Protein AF-A0A6L5Y563-F1 (afdb_monomer)

Solvent-accessible surface area (backbone atoms only — not comparable to full-atom values): 15012 Å² total; per-residue (Å²): 60,30,39,37,43,35,40,36,34,25,34,89,82,26,33,64,61,42,52,54,48,39,57,74,69,37,34,52,63,51,51,50,68,39,76,47,42,69,41,58,47,78,44,73,48,36,82,36,81,28,44,38,38,36,43,35,31,20,57,37,68,65,41,48,52,51,48,67,68,34,70,52,46,52,49,49,53,60,49,35,72,76,26,39,70,46,78,48,79,46,77,50,75,53,57,65,68,63,24,48,53,34,27,42,75,44,60,34,46,75,48,80,29,74,41,62,64,60,47,40,54,52,50,44,74,71,53,65,75,40,40,34,9,39,53,75,38,62,42,46,55,78,50,44,45,62,69,58,35,47,73,60,25,52,65,27,30,50,89,65,64,57,93,93,54,48,60,66,55,29,48,54,55,19,49,71,15,50,32,26,43,35,52,63,37,8,22,14,42,66,41,40,36,25,43,68,27,51,86,42,56,48,61,48,44,73,66,49,83,33,54,30,38,37,39,45,40,17,54,76,37,57,26,82,38,59,68,50,8,50,46,37,24,52,43,44,30,45,20,55,47,29,46,76,66,71,33,85,36,69,19,38,74,23,38,38,64,73,84,72,86,56,90,56,52,54,73,70,46,73,51,77,44,72,50,57,50,91,87,27,51,32,35,41,39,42,24,71,37,76,46,56,112

pLDDT: mean 94.71, std 4.56, range [69.31, 98.81]

InterPro domains:
  IPR003741 LUD domain [PF02589] (99-287)
  IPR007138 Antibiotic biosynthesis monooxygenase domain [PF03992] (1-75)
  IPR007138 Antibiotic biosynthesis monooxygenase domain [PS51725] (2-94)
  IPR011008 Dimeric alpha-beta barrel [SSF54909] (1-88)

Organism: NCBI:txid2652293

Mean predicted aligned error: 4.96 Å

Structure (mmCIF, N/CA/C/O backbone):
data_AF-A0A6L5Y563-F1
#
_entry.id   AF-A0A6L5Y563-F1
#
loop_
_atom_site.group_PDB
_atom_site.id
_atom_site.type_symbol
_atom_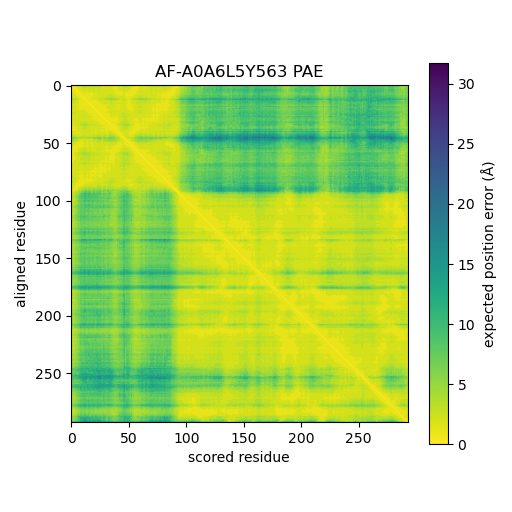site.label_atom_id
_atom_site.label_alt_id
_atom_site.label_comp_id
_atom_site.label_asym_id
_atom_site.label_entity_id
_atom_site.label_seq_id
_atom_site.pdbx_PDB_ins_code
_atom_site.Cartn_x
_atom_site.Cartn_y
_atom_site.Cartn_z
_atom_site.occupancy
_atom_site.B_iso_or_equiv
_atom_site.auth_seq_id
_atom_site.auth_comp_id
_atom_site.auth_asym_id
_atom_site.auth_atom_id
_atom_site.pdbx_PDB_model_num
ATOM 1 N N . MET A 1 1 ? 1.489 -15.802 -7.868 1.00 88.88 1 MET A N 1
ATOM 2 C CA . MET A 1 1 ? 1.662 -14.629 -8.754 1.00 88.88 1 MET A CA 1
ATOM 3 C C . MET A 1 1 ? 3.135 -14.370 -8.956 1.00 88.88 1 MET A C 1
ATOM 5 O O . MET A 1 1 ? 3.910 -14.554 -8.026 1.00 88.88 1 MET A O 1
ATOM 9 N N . LEU A 1 2 ? 3.518 -13.929 -10.144 1.00 90.81 2 LEU A N 1
ATOM 10 C CA . LEU A 1 2 ? 4.893 -13.589 -10.479 1.00 90.81 2 LEU A CA 1
ATOM 11 C C . LEU A 1 2 ? 5.074 -12.069 -10.414 1.00 90.81 2 LEU A C 1
ATOM 13 O O . LEU A 1 2 ? 4.383 -11.334 -11.114 1.00 90.81 2 LEU A O 1
ATOM 17 N N . VAL A 1 3 ? 6.017 -11.593 -9.601 1.00 89.31 3 VAL A N 1
ATOM 18 C CA . VAL A 1 3 ? 6.347 -10.167 -9.503 1.00 89.31 3 VAL A CA 1
ATOM 19 C C . VAL A 1 3 ? 7.716 -9.907 -10.117 1.00 89.31 3 VAL A C 1
ATOM 21 O O . VAL A 1 3 ? 8.710 -10.546 -9.754 1.00 89.31 3 VAL A O 1
ATOM 24 N N . LEU A 1 4 ? 7.781 -8.932 -11.023 1.00 91.50 4 LEU A N 1
ATOM 25 C CA . LEU A 1 4 ? 9.021 -8.448 -11.613 1.00 91.50 4 LEU A CA 1
ATOM 26 C C . LEU A 1 4 ? 9.225 -6.974 -11.277 1.00 91.50 4 LEU A C 1
ATOM 28 O O . LEU A 1 4 ? 8.326 -6.146 -11.392 1.00 91.50 4 LEU A O 1
ATOM 32 N N . LYS A 1 5 ? 10.452 -6.653 -10.873 1.00 89.56 5 LYS A N 1
ATOM 33 C CA . LYS A 1 5 ? 10.936 -5.283 -10.720 1.00 89.56 5 LYS A CA 1
ATOM 34 C C . LYS A 1 5 ? 12.052 -5.066 -11.720 1.00 89.56 5 LYS A C 1
ATOM 36 O O . LYS A 1 5 ? 13.146 -5.610 -11.561 1.00 89.56 5 LYS A O 1
ATOM 41 N N . VAL A 1 6 ? 11.783 -4.275 -12.744 1.00 94.44 6 VAL A N 1
ATOM 42 C CA . VAL A 1 6 ? 12.743 -3.972 -13.797 1.00 94.44 6 VAL A CA 1
ATOM 43 C C . VAL A 1 6 ? 13.309 -2.581 -13.566 1.00 94.44 6 VAL A C 1
ATOM 45 O O . VAL A 1 6 ? 12.574 -1.602 -13.465 1.00 94.44 6 VAL A O 1
ATOM 48 N N . LYS A 1 7 ? 14.634 -2.478 -13.504 1.00 95.81 7 LYS A N 1
ATOM 49 C CA . LYS A 1 7 ? 15.331 -1.196 -13.549 1.00 95.81 7 LYS A CA 1
ATOM 50 C C . LYS A 1 7 ? 15.975 -1.021 -14.910 1.00 95.81 7 LYS A C 1
ATOM 52 O O . LYS A 1 7 ? 16.881 -1.774 -15.271 1.00 95.81 7 LYS A O 1
ATOM 57 N N . TYR A 1 8 ? 15.557 0.013 -15.622 1.00 97.44 8 TYR A N 1
ATOM 58 C CA . TYR A 1 8 ? 16.232 0.505 -16.810 1.00 97.44 8 TYR A CA 1
ATOM 59 C C . TYR A 1 8 ? 17.166 1.650 -16.422 1.00 97.44 8 TYR A C 1
ATOM 61 O O . TYR A 1 8 ? 16.730 2.661 -15.875 1.00 97.44 8 TYR A O 1
ATOM 69 N N . THR A 1 9 ? 18.448 1.512 -16.744 1.00 97.56 9 THR A N 1
ATOM 70 C CA . THR A 1 9 ? 19.383 2.639 -16.778 1.00 97.56 9 THR A CA 1
ATOM 71 C C . THR A 1 9 ? 19.410 3.144 -18.213 1.00 97.56 9 THR A C 1
ATOM 73 O O . THR A 1 9 ? 19.968 2.486 -19.090 1.00 97.56 9 THR A O 1
ATOM 76 N N . ALA A 1 10 ? 18.756 4.267 -18.482 1.00 97.50 10 ALA A N 1
ATOM 77 C CA . ALA A 1 10 ? 18.798 4.939 -19.770 1.00 97.50 10 ALA A CA 1
ATOM 78 C C . ALA A 1 10 ? 20.194 5.516 -20.042 1.00 97.50 10 ALA A C 1
ATOM 80 O O . ALA A 1 10 ? 20.901 5.930 -19.122 1.00 97.50 10 ALA A O 1
ATOM 81 N N . LYS A 1 11 ? 20.567 5.605 -21.321 1.00 97.88 11 LYS A N 1
ATOM 82 C CA . LYS A 1 11 ? 21.743 6.371 -21.754 1.00 97.88 11 LYS A CA 1
ATOM 83 C C . LYS A 1 11 ? 21.618 7.826 -21.258 1.00 97.88 11 LYS A C 1
ATOM 85 O O . LYS A 1 11 ? 20.490 8.310 -21.102 1.00 97.88 11 LYS A O 1
ATOM 90 N N . PRO A 1 12 ? 22.728 8.553 -21.026 1.00 96.69 12 PRO A N 1
ATOM 91 C CA . PRO A 1 12 ? 22.681 9.902 -20.460 1.00 96.69 12 PRO A CA 1
ATOM 92 C C . PRO A 1 12 ? 21.686 10.831 -21.175 1.00 96.69 12 PRO A C 1
ATOM 94 O O . PRO A 1 12 ? 21.789 11.053 -22.380 1.00 96.69 12 PRO A O 1
ATOM 97 N N . GLY A 1 13 ? 20.705 11.355 -20.431 1.00 94.25 13 GLY A N 1
ATOM 98 C CA . GLY A 1 13 ? 19.681 12.273 -20.953 1.00 94.25 13 GLY A CA 1
ATOM 99 C C . GLY A 1 13 ? 18.558 11.620 -21.772 1.00 94.25 13 GLY A C 1
ATOM 100 O O . GLY A 1 13 ? 17.661 12.323 -22.232 1.00 94.25 13 GLY A O 1
ATOM 101 N N . MET A 1 14 ? 18.561 10.293 -21.937 1.00 97.31 14 MET A N 1
ATOM 102 C CA . MET A 1 14 ? 17.602 9.577 -22.791 1.00 97.31 14 MET A CA 1
ATOM 103 C C . MET A 1 14 ? 16.389 9.015 -22.045 1.00 97.31 14 MET A C 1
ATOM 105 O O . MET A 1 14 ? 15.486 8.499 -22.698 1.00 97.31 14 MET A O 1
ATOM 109 N N . ARG A 1 15 ? 16.312 9.128 -20.708 1.00 96.12 15 ARG A N 1
ATOM 110 C CA . ARG A 1 15 ? 15.196 8.568 -19.916 1.00 96.12 15 ARG A CA 1
ATOM 111 C C . ARG A 1 15 ? 13.832 9.017 -20.435 1.00 96.12 15 ARG A C 1
ATOM 113 O O . ARG A 1 15 ? 12.977 8.181 -20.709 1.00 96.12 15 ARG A O 1
ATOM 120 N N . ARG A 1 16 ? 13.646 10.330 -20.594 1.00 94.88 16 ARG A N 1
ATOM 121 C CA . ARG A 1 16 ? 12.374 10.894 -21.059 1.00 94.88 16 ARG A CA 1
ATOM 122 C C . ARG A 1 16 ? 12.056 10.455 -22.486 1.00 94.88 16 ARG A C 1
ATOM 124 O O . ARG A 1 16 ? 10.952 10.007 -22.745 1.00 94.88 16 ARG A O 1
ATOM 131 N N . ALA A 1 17 ? 13.041 10.496 -23.383 1.00 97.50 17 ALA A N 1
ATOM 132 C CA . ALA A 1 17 ? 12.860 10.044 -24.760 1.00 97.50 17 ALA A CA 1
ATOM 133 C C . ALA A 1 17 ? 12.459 8.559 -24.839 1.00 97.50 17 ALA A C 1
ATOM 135 O O . ALA A 1 17 ? 11.610 8.199 -25.653 1.00 97.50 17 ALA A O 1
ATOM 136 N N . PHE A 1 18 ? 13.027 7.713 -23.972 1.00 98.00 18 PHE A N 1
ATOM 137 C CA . PHE A 1 18 ? 12.632 6.313 -23.849 1.00 98.00 18 PHE A CA 1
ATOM 138 C C . PHE A 1 18 ? 11.184 6.175 -23.379 1.00 98.00 18 PHE A C 1
ATOM 140 O O . PHE A 1 18 ? 10.406 5.465 -24.014 1.00 98.00 18 PHE A O 1
ATOM 147 N N . ARG A 1 19 ? 10.809 6.877 -22.301 1.00 96.94 19 ARG A N 1
ATOM 148 C CA . ARG A 1 19 ? 9.444 6.843 -21.762 1.00 96.94 19 ARG A CA 1
ATOM 149 C C . ARG A 1 19 ? 8.420 7.327 -22.793 1.00 96.94 19 ARG A C 1
ATOM 151 O O . ARG A 1 19 ? 7.459 6.611 -23.062 1.00 96.94 19 ARG A O 1
ATOM 158 N N . ASP A 1 20 ? 8.685 8.458 -23.443 1.00 97.38 20 ASP A N 1
ATOM 159 C CA . ASP A 1 20 ? 7.835 9.019 -24.498 1.00 97.38 20 ASP A CA 1
ATOM 160 C C . ASP A 1 20 ? 7.696 8.053 -25.689 1.00 97.38 20 ASP A C 1
ATOM 162 O O . ASP A 1 20 ? 6.650 7.999 -26.332 1.00 97.38 20 ASP A O 1
ATOM 166 N N . ALA A 1 21 ? 8.745 7.290 -26.023 1.00 97.94 2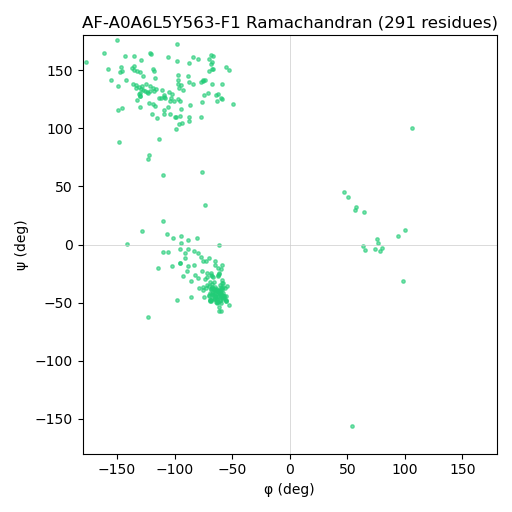1 ALA A N 1
ATOM 167 C CA . ALA A 1 21 ? 8.686 6.284 -27.082 1.00 97.94 21 ALA A CA 1
ATOM 168 C C . ALA A 1 21 ? 7.809 5.085 -26.695 1.00 97.94 21 ALA A C 1
ATOM 170 O O . ALA A 1 21 ? 6.973 4.673 -27.497 1.00 97.94 21 ALA A O 1
ATOM 171 N N . VAL A 1 22 ? 7.954 4.573 -25.468 1.00 97.81 22 VAL A N 1
ATOM 172 C CA . VAL A 1 22 ? 7.113 3.492 -24.924 1.00 97.81 22 VAL A CA 1
ATOM 173 C C . VAL A 1 22 ? 5.632 3.880 -24.958 1.00 97.81 22 VAL A C 1
ATOM 175 O O . VAL A 1 22 ? 4.811 3.092 -25.426 1.00 97.81 22 VAL A O 1
ATOM 178 N N . GLU A 1 23 ? 5.299 5.100 -24.527 1.00 96.62 23 GLU A N 1
ATOM 179 C CA . GLU A 1 23 ? 3.921 5.614 -24.523 1.00 96.62 23 GLU A CA 1
ATOM 180 C C . GLU A 1 23 ? 3.381 5.860 -25.934 1.00 96.62 23 GLU A C 1
ATOM 182 O O . GLU A 1 23 ? 2.280 5.419 -26.272 1.00 96.62 23 GLU A O 1
ATOM 187 N N . ARG A 1 24 ? 4.159 6.535 -26.793 1.00 97.94 24 ARG A N 1
ATOM 188 C CA . ARG A 1 24 ? 3.760 6.841 -28.177 1.00 97.94 24 ARG A CA 1
ATOM 189 C C . ARG A 1 24 ? 3.458 5.576 -28.973 1.00 97.94 24 ARG A C 1
ATOM 191 O O . ARG A 1 24 ? 2.537 5.572 -29.787 1.00 97.94 24 ARG A O 1
ATOM 198 N N . GLU A 1 25 ? 4.226 4.518 -28.741 1.00 98.00 25 GLU A N 1
ATOM 199 C CA . GLU A 1 25 ? 4.041 3.220 -29.390 1.00 98.00 25 GLU A CA 1
ATOM 200 C C . GLU A 1 25 ? 3.072 2.297 -28.642 1.00 98.00 25 GLU A C 1
ATOM 202 O O . GLU A 1 25 ? 2.836 1.171 -29.076 1.00 98.00 25 GLU A O 1
ATOM 207 N N . LYS A 1 26 ? 2.457 2.790 -27.557 1.00 97.56 26 LYS A N 1
ATOM 208 C CA . LYS A 1 26 ? 1.435 2.101 -26.760 1.00 97.56 26 LYS A CA 1
ATOM 209 C C . LYS A 1 26 ? 1.894 0.752 -26.203 1.00 97.56 26 LYS A C 1
ATOM 211 O O . LYS A 1 26 ? 1.067 -0.133 -25.998 1.00 97.56 26 LYS A O 1
ATOM 216 N N . ILE A 1 27 ? 3.190 0.589 -25.944 1.00 97.25 27 ILE A N 1
ATOM 217 C CA . ILE A 1 27 ? 3.744 -0.670 -25.428 1.00 97.25 27 ILE A CA 1
ATOM 218 C C . ILE A 1 27 ? 3.185 -0.956 -24.038 1.00 97.25 27 ILE A C 1
ATOM 220 O O . ILE A 1 27 ? 2.731 -2.060 -23.771 1.00 97.25 27 ILE A O 1
ATOM 224 N N . ASP A 1 28 ? 3.177 0.045 -23.163 1.00 94.75 28 ASP A N 1
ATOM 225 C CA . ASP A 1 28 ? 2.684 -0.099 -21.798 1.00 94.75 28 ASP A CA 1
ATOM 226 C C . ASP A 1 28 ? 1.163 -0.315 -21.753 1.00 94.75 28 ASP A C 1
ATOM 228 O O . ASP A 1 28 ? 0.677 -1.132 -20.977 1.00 94.75 28 ASP A O 1
ATOM 232 N N . ALA A 1 29 ? 0.410 0.368 -22.618 1.00 95.44 29 ALA A N 1
ATOM 233 C CA . ALA A 1 29 ? -1.026 0.149 -22.765 1.00 95.44 29 ALA A CA 1
ATOM 234 C C . ALA A 1 29 ? -1.350 -1.254 -23.302 1.00 95.44 29 ALA A C 1
ATOM 236 O O . ALA A 1 29 ? -2.314 -1.858 -22.839 1.00 95.44 29 ALA A O 1
ATOM 237 N N . ALA A 1 30 ? -0.548 -1.773 -24.239 1.00 97.12 30 ALA A N 1
ATOM 238 C CA . ALA A 1 30 ? -0.685 -3.135 -24.741 1.00 97.12 30 ALA A CA 1
ATOM 239 C C . ALA A 1 30 ? -0.396 -4.164 -23.641 1.00 97.12 30 ALA A C 1
ATOM 241 O O . ALA A 1 30 ? -1.226 -5.042 -23.433 1.00 97.12 30 ALA A O 1
ATOM 242 N N . SER A 1 31 ? 0.699 -4.005 -22.885 1.00 96.94 31 SER A N 1
ATOM 243 C CA . SER A 1 31 ? 1.021 -4.897 -21.764 1.00 96.94 31 SER A CA 1
ATOM 244 C C . SER A 1 31 ? -0.086 -4.932 -20.711 1.00 96.94 31 SER A C 1
ATOM 246 O O . SER A 1 31 ? -0.507 -6.004 -20.298 1.00 96.94 31 SER A O 1
ATOM 248 N N . ARG A 1 32 ? -0.625 -3.766 -20.319 1.00 95.31 32 ARG A N 1
ATOM 249 C CA . ARG A 1 32 ? -1.748 -3.687 -19.361 1.00 95.31 32 ARG A CA 1
ATOM 250 C C . ARG A 1 32 ? -3.019 -4.387 -19.847 1.00 95.31 32 ARG A C 1
ATOM 252 O O . ARG A 1 32 ? -3.870 -4.714 -19.029 1.00 95.31 32 ARG A O 1
ATOM 259 N N . GLY A 1 33 ? -3.182 -4.541 -21.160 1.00 94.75 33 GLY A N 1
ATOM 260 C CA . GLY A 1 33 ? -4.334 -5.203 -21.764 1.00 94.75 33 GLY A CA 1
ATOM 261 C C . GLY A 1 33 ? -4.175 -6.715 -21.927 1.00 94.75 33 GLY A C 1
ATOM 262 O O . GLY A 1 33 ? -5.112 -7.354 -22.399 1.00 94.75 33 GLY A O 1
ATOM 263 N N . GLU A 1 34 ? -3.013 -7.285 -21.593 1.00 96.75 34 GLU A N 1
ATOM 264 C CA . GLU A 1 34 ? -2.783 -8.724 -21.703 1.00 96.75 34 GLU A CA 1
ATOM 265 C C . GLU A 1 34 ? -3.486 -9.494 -20.583 1.00 96.75 34 GLU A C 1
ATOM 267 O O . GLU A 1 34 ? -3.526 -9.075 -19.425 1.00 96.75 34 GLU A O 1
ATOM 272 N N . GLU A 1 35 ? -4.025 -10.658 -20.940 1.00 94.62 35 GLU A N 1
ATOM 273 C CA . GLU A 1 35 ? -4.564 -11.608 -19.972 1.00 94.62 35 GLU A CA 1
ATOM 274 C C . GLU A 1 35 ? -3.467 -12.033 -18.985 1.00 94.62 35 GLU A C 1
ATOM 276 O O . GLU A 1 35 ? -2.303 -12.206 -19.355 1.00 94.62 35 GLU A O 1
ATOM 281 N N . GLY A 1 36 ? -3.825 -12.124 -17.705 1.00 92.00 36 GLY A N 1
ATOM 282 C CA . GLY A 1 36 ? -2.879 -12.393 -16.625 1.00 92.00 36 GLY A CA 1
ATOM 283 C C . GLY A 1 36 ? -1.977 -11.211 -16.244 1.00 92.00 36 GLY A C 1
ATOM 284 O O . GLY A 1 36 ? -1.233 -11.332 -15.270 1.00 92.00 36 GLY A O 1
ATOM 285 N N . CYS A 1 37 ? -2.032 -10.058 -16.930 1.00 93.19 37 CYS A N 1
ATOM 286 C CA . CYS A 1 37 ? -1.342 -8.845 -16.484 1.00 93.19 37 CYS A CA 1
ATOM 287 C C . CYS A 1 37 ? -2.123 -8.179 -15.341 1.00 93.19 37 CYS A C 1
ATOM 289 O O . CYS A 1 37 ? -3.204 -7.620 -15.529 1.00 93.19 37 CYS A O 1
ATOM 291 N N . LEU A 1 38 ? -1.573 -8.225 -14.129 1.00 88.00 38 LEU A N 1
ATOM 292 C CA . LEU A 1 38 ? -2.168 -7.607 -12.940 1.00 88.00 38 LEU A CA 1
ATOM 293 C C . LEU A 1 38 ? -1.651 -6.182 -12.706 1.00 88.00 38 LEU A C 1
ATOM 295 O O . LEU A 1 38 ? -2.358 -5.368 -12.110 1.00 88.00 38 LEU A O 1
ATOM 299 N N . LEU A 1 39 ? -0.433 -5.885 -13.165 1.00 87.88 39 LEU A N 1
ATOM 300 C CA . LEU A 1 39 ? 0.175 -4.557 -13.141 1.00 87.88 39 LEU A CA 1
ATOM 301 C C . LEU A 1 39 ? 1.237 -4.440 -14.235 1.00 87.88 39 LEU A C 1
ATOM 303 O O . LEU A 1 39 ? 2.034 -5.358 -14.423 1.00 87.88 39 LEU A O 1
ATOM 307 N N . TYR A 1 40 ? 1.301 -3.268 -14.865 1.00 91.88 40 TYR A N 1
ATOM 308 C CA . TYR A 1 40 ? 2.421 -2.865 -15.708 1.00 91.88 40 TYR A CA 1
ATOM 309 C C . TYR A 1 40 ? 2.610 -1.343 -15.626 1.00 91.88 40 TYR A C 1
ATOM 311 O O . TYR A 1 40 ? 2.009 -0.574 -16.392 1.00 91.88 40 TYR A O 1
ATOM 319 N N . GLU A 1 41 ? 3.393 -0.898 -14.643 1.00 88.44 41 GLU A N 1
ATOM 320 C CA . GLU A 1 41 ? 3.507 0.515 -14.274 1.00 88.44 41 GLU A CA 1
ATOM 321 C C . GLU A 1 41 ? 4.957 0.989 -14.234 1.00 88.44 41 GLU A C 1
ATOM 323 O O . GLU A 1 41 ? 5.838 0.354 -13.654 1.00 88.44 41 GLU A O 1
ATOM 328 N N . TYR A 1 42 ? 5.194 2.147 -14.847 1.00 90.50 42 TYR A N 1
ATOM 329 C CA . TYR A 1 42 ? 6.496 2.789 -14.835 1.00 90.50 42 TYR A CA 1
ATOM 330 C C . TYR A 1 42 ? 6.567 3.854 -13.749 1.00 90.50 42 TYR A C 1
ATOM 332 O O . TYR A 1 42 ? 5.635 4.629 -13.556 1.00 90.50 42 TYR A O 1
ATOM 340 N N . THR A 1 43 ? 7.716 3.950 -13.090 1.00 84.81 43 THR A N 1
ATOM 341 C CA . THR A 1 43 ? 7.991 4.996 -12.104 1.00 84.81 43 THR A CA 1
ATOM 342 C C . THR A 1 43 ? 9.332 5.650 -12.395 1.00 84.81 43 THR A C 1
ATOM 344 O O . THR A 1 43 ? 10.336 4.980 -12.645 1.00 84.81 43 THR A O 1
ATOM 347 N N . GLU A 1 44 ? 9.359 6.978 -12.331 1.00 85.81 44 GLU A N 1
ATOM 348 C CA . GLU A 1 44 ? 10.578 7.769 -12.450 1.00 85.81 44 GLU A CA 1
ATOM 349 C C . GLU A 1 44 ? 11.105 8.096 -11.049 1.00 85.81 44 GLU A C 1
ATOM 351 O O . GLU A 1 44 ? 10.543 8.965 -10.385 1.00 85.81 44 GLU A O 1
ATOM 356 N N . PRO A 1 45 ? 12.163 7.423 -10.563 1.00 77.38 45 PRO A N 1
ATOM 357 C CA . PRO A 1 45 ? 12.781 7.809 -9.305 1.00 77.38 45 PRO A CA 1
ATOM 358 C C . PRO A 1 45 ? 13.349 9.224 -9.441 1.00 77.38 45 PRO A C 1
ATOM 360 O O . PRO A 1 45 ? 14.170 9.495 -10.331 1.00 77.38 45 PRO A O 1
ATOM 363 N N . ASP A 1 46 ? 12.927 10.144 -8.570 1.00 69.31 46 ASP A N 1
ATOM 364 C CA . ASP A 1 46 ? 13.513 11.480 -8.586 1.00 69.31 46 ASP A CA 1
ATOM 365 C C . ASP A 1 46 ? 14.998 11.404 -8.158 1.00 69.31 46 ASP A C 1
ATOM 367 O O . ASP A 1 46 ? 15.498 10.381 -7.684 1.00 69.31 46 ASP A O 1
ATOM 371 N N . GLY A 1 47 ? 15.784 12.443 -8.450 1.00 76.00 47 GLY A N 1
ATOM 372 C CA . GLY A 1 47 ? 17.232 12.446 -8.180 1.00 76.00 47 GLY A CA 1
ATOM 373 C C . GLY A 1 47 ? 18.072 11.426 -8.974 1.00 76.00 47 GLY A C 1
ATOM 374 O O . GLY A 1 47 ? 19.299 11.464 -8.887 1.00 76.00 47 GLY A O 1
ATOM 375 N N . ARG A 1 48 ? 17.452 10.550 -9.776 1.00 83.50 48 ARG A N 1
ATOM 376 C CA . ARG A 1 48 ? 18.115 9.558 -10.635 1.00 83.50 48 ARG A CA 1
ATOM 377 C C . ARG A 1 48 ? 17.703 9.775 -12.095 1.00 83.50 48 ARG A C 1
ATOM 379 O O . ARG A 1 48 ? 16.875 9.040 -12.630 1.00 83.50 48 ARG A O 1
ATOM 386 N N . PRO A 1 49 ? 18.272 10.792 -12.769 1.00 87.94 49 PRO A N 1
ATOM 387 C CA . PRO A 1 49 ? 17.758 11.302 -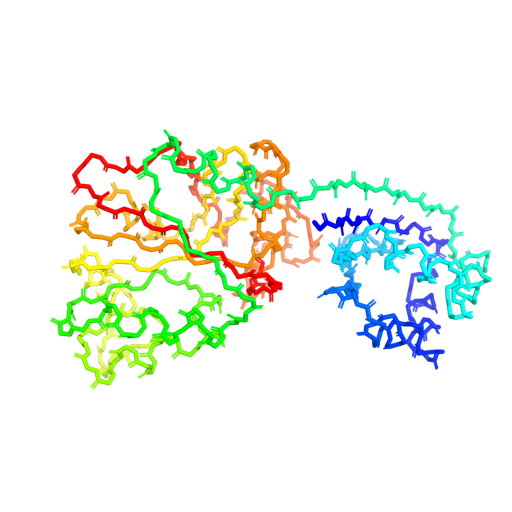14.046 1.00 87.94 49 PRO A CA 1
ATOM 388 C C . PRO A 1 49 ? 17.827 10.296 -15.202 1.00 87.94 49 PRO A C 1
ATOM 390 O O . PRO A 1 49 ? 17.141 10.470 -16.204 1.00 87.94 49 PRO A O 1
ATOM 393 N N . ASN A 1 50 ? 18.637 9.245 -15.057 1.00 93.12 50 ASN A N 1
ATOM 394 C CA . ASN A 1 50 ? 18.789 8.188 -16.049 1.00 93.12 50 ASN A CA 1
ATOM 395 C C . ASN A 1 50 ? 18.099 6.877 -15.641 1.00 93.12 50 ASN A C 1
ATOM 397 O O . ASN A 1 50 ? 18.070 5.957 -16.445 1.00 93.12 50 ASN A O 1
ATOM 401 N N . GLU A 1 51 ? 17.555 6.745 -14.427 1.00 93.38 51 GLU A N 1
ATOM 402 C CA . GLU A 1 51 ? 16.879 5.508 -14.016 1.00 93.38 51 GLU A CA 1
ATOM 403 C C . GLU A 1 51 ? 15.372 5.600 -14.270 1.00 93.38 51 GLU A C 1
ATOM 405 O O . GLU A 1 51 ? 14.745 6.618 -13.972 1.00 93.38 51 GLU A O 1
ATOM 410 N N . LEU A 1 52 ? 14.804 4.519 -14.800 1.00 93.38 52 LEU A N 1
ATOM 411 C CA . LEU A 1 52 ? 13.372 4.297 -14.965 1.00 93.38 52 LEU A CA 1
ATOM 412 C C . LEU A 1 52 ? 13.036 2.913 -14.402 1.00 93.38 52 LEU A C 1
ATOM 414 O O . LEU A 1 52 ? 13.664 1.920 -14.773 1.00 93.38 52 LEU A O 1
ATOM 418 N N . MET A 1 53 ? 12.054 2.849 -13.510 1.00 92.06 53 MET A N 1
ATOM 419 C CA . MET A 1 53 ? 11.566 1.598 -12.935 1.00 92.06 53 MET A CA 1
ATOM 420 C C . MET A 1 53 ? 10.326 1.136 -13.694 1.00 92.06 53 MET A C 1
ATOM 422 O O . MET A 1 53 ? 9.530 1.967 -14.127 1.00 92.06 53 MET A O 1
ATOM 426 N N . LEU A 1 54 ? 10.164 -0.172 -13.828 1.00 93.50 54 LEU A N 1
ATOM 427 C CA . LEU A 1 54 ? 8.943 -0.824 -14.279 1.00 93.50 54 LEU A CA 1
ATOM 428 C C . LEU A 1 54 ? 8.617 -1.935 -13.282 1.00 93.50 54 LEU A C 1
ATOM 430 O O . LEU A 1 54 ? 9.414 -2.854 -13.092 1.00 93.50 54 LEU A O 1
ATOM 434 N N . ASP A 1 55 ? 7.463 -1.820 -12.640 1.00 89.19 55 ASP A N 1
ATOM 435 C CA . ASP A 1 55 ? 6.892 -2.881 -11.826 1.00 89.19 55 ASP A CA 1
ATOM 436 C C . ASP A 1 55 ? 5.876 -3.645 -12.684 1.00 89.19 55 ASP A C 1
ATOM 438 O O . ASP A 1 55 ? 4.949 -3.060 -13.254 1.00 89.19 55 ASP A O 1
ATOM 442 N N . GLU A 1 56 ? 6.068 -4.958 -12.775 1.00 92.88 56 GLU A N 1
ATOM 443 C CA . GLU A 1 56 ? 5.166 -5.869 -13.470 1.00 92.88 56 GLU A CA 1
ATOM 444 C C . GLU A 1 56 ? 4.674 -6.925 -12.492 1.00 92.88 56 GLU A C 1
ATOM 446 O O . GLU A 1 56 ? 5.457 -7.500 -11.727 1.00 92.88 56 GLU A O 1
ATOM 451 N N . VAL A 1 57 ? 3.381 -7.216 -12.532 1.00 90.56 57 VAL A N 1
ATOM 452 C CA . VAL A 1 57 ? 2.814 -8.337 -11.789 1.00 90.56 57 VAL A CA 1
ATOM 453 C C . VAL A 1 57 ? 1.964 -9.155 -12.729 1.00 90.56 57 VAL A C 1
ATOM 455 O O . VAL A 1 57 ? 1.074 -8.628 -13.391 1.00 90.56 57 VAL A O 1
ATOM 458 N N . TRP A 1 58 ? 2.247 -10.447 -12.748 1.00 93.44 58 TRP A N 1
ATOM 459 C CA . TRP A 1 58 ? 1.569 -11.431 -13.566 1.00 93.44 58 TRP A CA 1
ATOM 460 C C . TRP A 1 58 ? 0.875 -12.448 -12.669 1.00 93.44 58 TRP A C 1
ATOM 462 O O . TRP A 1 58 ? 1.382 -12.815 -11.602 1.00 93.44 58 TRP A O 1
ATOM 472 N N . GLU A 1 59 ? -0.293 -12.903 -13.097 1.00 91.44 59 GLU A N 1
ATOM 473 C CA . GLU A 1 59 ? -1.056 -13.946 -12.417 1.00 91.44 59 GLU A CA 1
ATOM 474 C C . GLU A 1 59 ? -0.207 -15.210 -12.228 1.00 91.44 59 GLU A C 1
ATOM 476 O O . GLU A 1 59 ? -0.098 -15.741 -11.117 1.00 91.44 59 GLU A O 1
ATOM 481 N N . ASP A 1 60 ? 0.516 -15.593 -13.280 1.00 91.56 60 ASP A N 1
ATOM 482 C CA . ASP A 1 60 ? 1.426 -16.727 -13.301 1.00 91.56 60 ASP A CA 1
ATOM 483 C C . ASP A 1 60 ? 2.602 -16.528 -14.279 1.00 91.56 60 ASP A C 1
ATOM 485 O O . ASP A 1 60 ? 2.730 -15.521 -14.982 1.00 91.56 60 ASP A O 1
ATOM 489 N N . ALA A 1 61 ? 3.515 -17.501 -14.285 1.00 92.31 61 ALA A N 1
ATOM 490 C CA . ALA A 1 61 ? 4.696 -17.483 -15.140 1.00 92.31 61 ALA A CA 1
ATOM 491 C C . ALA A 1 61 ? 4.384 -17.733 -16.627 1.00 92.31 61 ALA A C 1
ATOM 493 O O . ALA A 1 61 ? 5.168 -17.313 -17.479 1.00 92.31 61 ALA A O 1
ATOM 494 N N . GLU A 1 62 ? 3.276 -18.404 -16.959 1.00 95.81 62 GLU A N 1
ATOM 495 C CA . GLU A 1 62 ? 2.909 -18.659 -18.358 1.00 95.81 62 GLU A CA 1
ATOM 496 C C . GLU A 1 62 ? 2.362 -17.389 -19.021 1.00 95.81 62 GLU A C 1
ATOM 498 O O . GLU A 1 62 ? 2.766 -17.071 -20.139 1.00 95.81 62 GLU A O 1
ATOM 503 N N . SER A 1 63 ? 1.571 -16.593 -18.301 1.00 96.44 63 SER A N 1
ATOM 504 C CA . SER A 1 63 ? 1.102 -15.270 -18.730 1.00 96.44 63 SER A CA 1
ATOM 505 C C . SER A 1 63 ? 2.281 -14.343 -19.044 1.00 96.44 63 SER A C 1
ATOM 507 O O . SER A 1 63 ? 2.363 -13.751 -20.120 1.00 96.44 63 SER A O 1
ATOM 509 N N . GLN A 1 64 ? 3.280 -14.298 -18.156 1.00 96.62 64 GLN A N 1
ATOM 510 C CA . GLN A 1 64 ? 4.497 -13.509 -18.377 1.00 96.62 64 GLN A CA 1
ATOM 511 C C . GLN A 1 64 ? 5.324 -14.011 -19.570 1.00 96.62 64 GLN A C 1
ATOM 513 O O . GLN A 1 64 ? 5.911 -13.229 -20.321 1.00 96.62 64 GLN A O 1
ATOM 518 N N . LYS A 1 65 ? 5.369 -15.325 -19.781 1.00 96.38 65 LYS A N 1
ATOM 519 C CA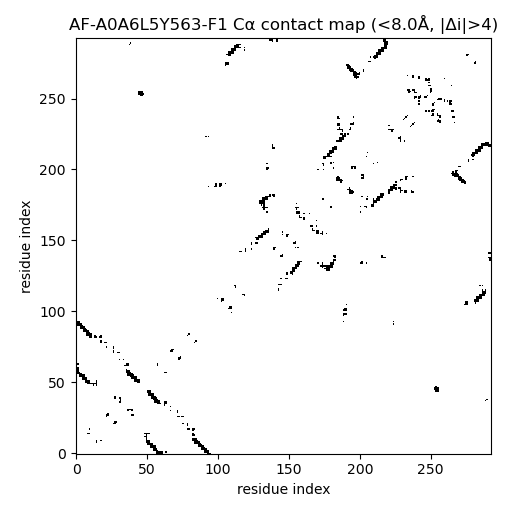 . LYS A 1 65 ? 6.049 -15.925 -20.930 1.00 96.38 65 LYS A CA 1
ATOM 520 C C . LYS A 1 65 ? 5.337 -15.595 -22.243 1.00 96.38 65 LYS A C 1
ATOM 522 O O . LYS A 1 65 ? 6.016 -15.337 -23.238 1.00 96.38 65 LYS A O 1
ATOM 527 N N . MET A 1 66 ? 4.004 -15.554 -22.248 1.00 97.06 66 MET A N 1
ATOM 528 C CA . MET A 1 66 ? 3.218 -15.065 -23.386 1.00 97.06 66 MET A CA 1
ATOM 529 C C . MET A 1 66 ? 3.513 -13.590 -23.669 1.00 97.06 66 MET A C 1
ATOM 531 O O . MET A 1 66 ? 3.787 -13.244 -24.820 1.00 97.06 66 MET A O 1
ATOM 535 N N . HIS A 1 67 ? 3.583 -12.754 -22.629 1.00 97.31 67 HIS A N 1
ATOM 536 C CA . HIS A 1 67 ? 4.013 -11.360 -22.747 1.00 97.31 67 HIS A CA 1
ATOM 537 C C . HIS A 1 67 ? 5.395 -11.230 -23.401 1.00 97.31 67 HIS A C 1
ATOM 539 O O . HIS A 1 67 ? 5.558 -10.482 -24.367 1.00 97.31 67 HIS A O 1
ATOM 545 N N . CYS A 1 68 ? 6.384 -12.017 -22.964 1.00 96.50 68 CYS A N 1
ATOM 546 C CA . CYS A 1 68 ? 7.720 -12.015 -23.566 1.00 96.50 68 CYS A CA 1
ATOM 547 C C . CYS A 1 68 ? 7.746 -12.447 -25.046 1.00 96.50 68 CYS A C 1
ATOM 549 O O . CYS A 1 68 ? 8.703 -12.132 -25.756 1.00 96.50 68 CYS A O 1
ATOM 551 N N . ALA A 1 69 ? 6.721 -13.156 -25.525 1.00 97.19 69 ALA A N 1
ATOM 552 C CA . ALA A 1 69 ? 6.581 -13.559 -26.925 1.00 97.19 69 ALA A CA 1
ATOM 553 C C . ALA A 1 69 ? 5.795 -12.544 -27.783 1.00 97.19 69 ALA A C 1
ATOM 555 O O . ALA A 1 69 ? 5.719 -12.692 -29.008 1.00 97.19 69 ALA A O 1
ATOM 556 N N . SER A 1 70 ? 5.217 -11.511 -27.166 1.00 97.75 70 SER A N 1
ATOM 557 C CA . SER A 1 70 ? 4.344 -10.543 -27.828 1.00 97.75 70 SER A CA 1
ATOM 558 C C . SER A 1 70 ? 5.076 -9.638 -28.833 1.00 97.75 70 SER A C 1
ATOM 560 O O . SER A 1 70 ? 6.306 -9.510 -28.866 1.00 97.75 70 SER A O 1
ATOM 562 N N . ALA A 1 71 ? 4.305 -8.983 -29.706 1.00 97.94 71 ALA A N 1
ATOM 563 C CA . ALA A 1 71 ? 4.851 -8.023 -30.663 1.00 97.94 71 ALA A CA 1
ATOM 564 C C . ALA A 1 71 ? 5.364 -6.745 -29.975 1.00 97.94 71 ALA A C 1
ATOM 566 O O . ALA A 1 71 ? 6.447 -6.267 -30.319 1.00 97.94 71 ALA A O 1
ATOM 567 N N . HIS A 1 72 ? 4.635 -6.213 -28.987 1.00 97.75 72 HIS A N 1
ATOM 568 C CA . HIS A 1 72 ? 5.048 -5.016 -28.245 1.00 97.75 72 HIS A CA 1
ATOM 569 C C . HIS A 1 72 ? 6.259 -5.272 -27.351 1.00 97.75 72 HIS A C 1
ATOM 571 O O . HIS A 1 72 ? 7.094 -4.380 -27.233 1.00 97.75 72 HIS A O 1
ATOM 577 N N . PHE A 1 73 ? 6.431 -6.476 -26.794 1.00 97.38 73 PHE A N 1
ATOM 578 C CA . PHE A 1 73 ? 7.647 -6.807 -26.044 1.00 97.38 73 PHE A CA 1
ATOM 579 C C . PHE A 1 73 ? 8.886 -6.878 -26.944 1.00 97.38 73 PHE A C 1
ATOM 581 O O . PHE A 1 73 ? 9.939 -6.338 -26.599 1.00 97.38 73 PHE A O 1
ATOM 588 N N . ARG A 1 74 ? 8.767 -7.469 -28.143 1.00 98.00 74 ARG A N 1
ATOM 589 C CA . ARG A 1 74 ? 9.848 -7.414 -29.145 1.00 98.00 74 ARG A CA 1
ATOM 590 C C . ARG A 1 74 ? 10.191 -5.971 -29.506 1.00 98.00 74 ARG A C 1
ATOM 592 O O . ARG A 1 74 ? 11.364 -5.603 -29.499 1.00 98.00 74 ARG A O 1
ATOM 599 N N . ARG A 1 75 ? 9.170 -5.136 -29.718 1.00 98.00 75 ARG A N 1
ATOM 600 C CA . ARG A 1 75 ? 9.364 -3.712 -30.002 1.00 98.00 75 ARG A CA 1
ATOM 601 C C . ARG A 1 75 ? 10.018 -2.959 -28.839 1.00 98.00 75 ARG A C 1
ATOM 603 O O . ARG A 1 75 ? 10.894 -2.128 -29.064 1.00 98.00 75 ARG A O 1
ATOM 610 N N . LEU A 1 76 ? 9.667 -3.286 -27.595 1.00 97.75 76 LEU A N 1
ATOM 611 C CA . LEU A 1 76 ? 10.341 -2.763 -26.406 1.00 97.75 76 LEU A CA 1
ATOM 612 C C . LEU A 1 76 ? 11.834 -3.117 -26.412 1.00 97.75 76 LEU A C 1
ATOM 614 O O . LEU A 1 76 ? 12.655 -2.274 -26.059 1.00 97.75 76 LEU A O 1
ATOM 618 N N . GLY A 1 77 ? 12.197 -4.328 -26.848 1.00 97.31 77 GLY A N 1
ATOM 619 C CA . GLY A 1 77 ? 13.587 -4.740 -27.066 1.00 97.31 77 GLY A CA 1
ATOM 620 C C . GLY A 1 77 ? 14.345 -3.802 -28.010 1.00 97.31 77 GLY A C 1
ATOM 621 O O . GLY A 1 77 ? 15.411 -3.304 -27.653 1.00 97.31 77 GLY A O 1
ATOM 622 N N . GLU A 1 78 ? 13.752 -3.472 -29.157 1.00 97.94 78 GLU A N 1
ATOM 623 C CA . GLU A 1 78 ? 14.336 -2.552 -30.146 1.00 97.94 78 GLU A CA 1
ATOM 624 C C . GLU A 1 78 ? 14.485 -1.120 -29.601 1.00 97.94 78 GLU A C 1
ATOM 626 O O . GLU A 1 78 ? 15.489 -0.448 -29.853 1.00 97.94 78 GLU A O 1
ATOM 631 N N . LEU A 1 79 ? 13.508 -0.634 -28.824 1.00 97.81 79 LEU A N 1
ATOM 632 C CA . LEU A 1 79 ? 13.625 0.663 -28.148 1.00 97.81 79 LEU A CA 1
ATOM 633 C C . LEU A 1 79 ? 14.734 0.641 -27.090 1.00 97.81 79 LEU A C 1
ATOM 635 O O . LEU A 1 79 ? 15.483 1.610 -26.953 1.00 97.81 79 LEU A O 1
ATOM 639 N N . LYS A 1 80 ? 14.881 -0.459 -26.348 1.00 97.75 80 LYS A N 1
ATOM 640 C CA . LYS A 1 80 ? 15.938 -0.592 -25.340 1.00 97.75 80 LYS A CA 1
ATOM 641 C C . LYS A 1 80 ? 17.327 -0.485 -25.966 1.00 97.75 80 LYS A C 1
ATOM 643 O O . LYS A 1 80 ? 18.159 0.221 -25.411 1.00 97.75 80 LYS A O 1
ATOM 648 N N . GLU A 1 81 ? 17.573 -1.076 -27.132 1.00 97.25 81 GLU A N 1
ATOM 649 C CA . GLU A 1 81 ? 18.859 -0.919 -27.837 1.00 97.25 81 GLU A CA 1
ATOM 650 C C . GLU A 1 81 ? 19.183 0.554 -28.151 1.00 97.25 81 GLU A C 1
ATOM 652 O O . GLU A 1 81 ? 20.333 1.005 -28.043 1.00 97.25 81 GLU A O 1
ATOM 657 N N . GLN A 1 82 ? 18.157 1.339 -28.485 1.00 97.25 82 GLN A N 1
ATOM 658 C CA . GLN A 1 82 ? 18.299 2.758 -28.807 1.00 97.25 82 GLN A CA 1
ATOM 659 C C . GLN A 1 8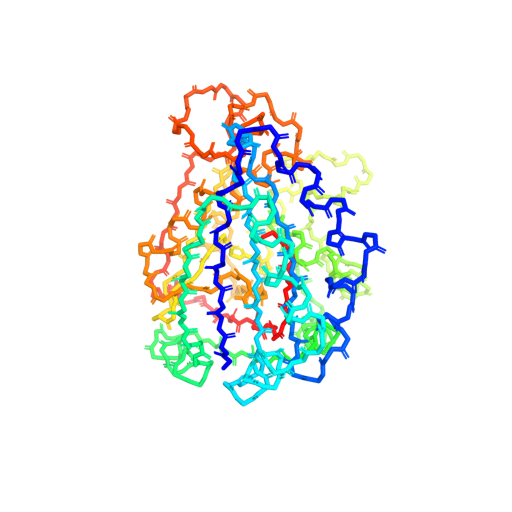2 ? 18.551 3.611 -27.562 1.00 97.25 82 GLN A C 1
ATOM 661 O O . GLN A 1 82 ? 19.467 4.439 -27.572 1.00 97.25 82 GLN A O 1
ATOM 666 N N . TYR A 1 83 ? 17.802 3.390 -26.480 1.00 98.06 83 TYR A N 1
ATOM 667 C CA . TYR A 1 83 ? 17.747 4.336 -25.360 1.00 98.06 83 TYR A CA 1
ATOM 668 C C . TYR A 1 83 ? 18.314 3.827 -24.030 1.00 98.06 83 TYR A C 1
ATOM 670 O O . TYR A 1 83 ? 18.654 4.646 -23.176 1.00 98.06 83 TYR A O 1
ATOM 678 N N . VAL A 1 84 ? 18.426 2.515 -23.827 1.00 97.81 84 VAL A N 1
ATOM 679 C CA . VAL A 1 84 ? 18.787 1.898 -22.541 1.00 97.81 84 VAL A CA 1
ATOM 680 C C . VAL A 1 84 ? 20.235 1.408 -22.570 1.00 97.81 84 VAL A C 1
ATOM 682 O O . VAL A 1 84 ? 20.675 0.763 -23.514 1.00 97.81 84 VAL A O 1
ATOM 685 N N . GLU A 1 85 ? 20.997 1.750 -21.534 1.00 97.81 85 GLU A N 1
ATOM 686 C CA . GLU A 1 85 ? 22.379 1.309 -21.319 1.00 97.81 85 GLU A CA 1
ATOM 687 C C . GLU A 1 85 ? 22.427 -0.048 -20.608 1.00 97.81 85 GLU A C 1
ATOM 689 O O . GLU A 1 85 ? 23.175 -0.937 -21.005 1.00 97.81 85 GLU A O 1
ATOM 694 N N . SER A 1 86 ? 21.617 -0.233 -19.562 1.00 97.62 86 SER A N 1
ATOM 695 C CA . SER A 1 86 ? 21.533 -1.509 -18.845 1.00 97.62 86 SER A CA 1
ATOM 696 C C . SER A 1 86 ? 20.130 -1.786 -18.318 1.00 97.62 86 SER A C 1
ATOM 698 O O . SER A 1 86 ? 19.343 -0.877 -18.057 1.00 97.62 86 SER A O 1
ATOM 700 N N . THR A 1 87 ? 19.805 -3.071 -18.178 1.00 97.19 87 THR A N 1
ATOM 701 C CA . THR A 1 87 ? 18.566 -3.552 -17.555 1.00 97.19 87 THR A CA 1
ATOM 702 C C . THR A 1 87 ? 18.927 -4.471 -16.396 1.00 97.19 87 THR A C 1
ATOM 704 O O . THR A 1 87 ? 19.732 -5.383 -16.567 1.00 97.19 87 THR A O 1
ATOM 707 N N . GLN A 1 88 ? 18.329 -4.247 -15.232 1.00 96.12 88 GLN A N 1
ATOM 708 C CA . GLN A 1 88 ? 18.419 -5.144 -14.082 1.00 96.12 88 GLN A CA 1
ATOM 709 C C . GLN A 1 88 ? 17.027 -5.689 -13.779 1.00 96.12 88 GLN A C 1
ATOM 711 O O . GLN A 1 88 ? 16.062 -4.926 -13.763 1.00 96.12 88 GLN A O 1
ATOM 716 N N . LEU A 1 89 ? 16.933 -6.997 -13.553 1.00 93.00 89 LEU A N 1
ATOM 717 C CA . LEU A 1 89 ? 15.677 -7.687 -13.288 1.00 93.00 89 LEU A CA 1
ATOM 718 C C . LEU A 1 89 ? 15.706 -8.294 -11.887 1.00 93.00 89 LEU A C 1
ATOM 720 O O . LEU A 1 89 ? 16.537 -9.153 -11.602 1.00 93.00 89 LEU A O 1
ATOM 724 N N . GLY A 1 90 ? 14.783 -7.862 -11.036 1.00 87.94 90 GLY A N 1
ATOM 725 C CA . GLY A 1 90 ? 14.391 -8.584 -9.833 1.00 87.94 90 GLY A CA 1
ATOM 726 C C . GLY A 1 90 ? 13.149 -9.416 -10.125 1.00 87.94 90 GLY A C 1
ATOM 727 O O . GLY A 1 90 ? 12.209 -8.914 -10.739 1.00 87.94 90 GLY A O 1
ATOM 728 N N . ARG A 1 91 ? 13.142 -10.674 -9.684 1.00 87.31 91 ARG A N 1
ATOM 729 C CA . ARG A 1 91 ? 12.011 -11.594 -9.821 1.00 87.31 91 ARG A CA 1
ATOM 730 C C . ARG A 1 91 ? 11.764 -12.292 -8.490 1.00 87.31 91 ARG A C 1
ATOM 732 O O . ARG A 1 91 ? 12.717 -12.788 -7.894 1.00 87.31 91 ARG A O 1
ATOM 739 N N . TYR A 1 92 ? 10.506 -12.366 -8.073 1.00 84.38 92 TYR A N 1
ATOM 740 C CA . TYR A 1 92 ? 10.075 -13.233 -6.979 1.00 84.38 92 TYR A CA 1
ATOM 741 C C . TYR A 1 92 ? 8.651 -13.736 -7.224 1.00 84.38 92 TYR A C 1
ATOM 743 O O . TYR A 1 92 ? 7.840 -13.060 -7.862 1.00 84.38 92 TYR A O 1
ATOM 751 N N . ASP A 1 93 ? 8.376 -14.942 -6.740 1.00 85.75 93 ASP A N 1
ATOM 752 C CA . ASP A 1 93 ? 7.052 -15.547 -6.798 1.00 85.75 93 ASP A CA 1
ATOM 753 C C . ASP A 1 93 ? 6.338 -15.247 -5.479 1.00 85.75 93 ASP A C 1
ATOM 755 O O . ASP A 1 93 ? 6.787 -15.670 -4.418 1.00 85.75 93 ASP A O 1
ATOM 759 N N . LEU A 1 94 ? 5.240 -14.497 -5.552 1.00 86.44 94 LEU A N 1
ATOM 760 C CA . LEU A 1 94 ? 4.382 -14.223 -4.409 1.00 86.44 94 LEU A CA 1
ATOM 761 C C . LEU A 1 94 ? 3.341 -15.339 -4.288 1.00 86.44 94 LEU A C 1
ATOM 763 O O . LEU A 1 94 ? 2.405 -15.432 -5.099 1.00 86.44 94 LEU A O 1
ATOM 767 N N . ASP A 1 95 ? 3.506 -16.155 -3.252 1.00 89.62 95 ASP A N 1
ATOM 768 C CA . ASP A 1 95 ? 2.570 -17.201 -2.855 1.00 89.62 95 ASP A CA 1
ATOM 769 C C . ASP A 1 95 ? 1.674 -16.712 -1.706 1.00 89.62 95 ASP A C 1
ATOM 771 O O . ASP A 1 95 ? 2.046 -16.706 -0.528 1.00 89.62 95 ASP A O 1
ATOM 775 N N . LEU A 1 96 ? 0.456 -16.298 -2.062 1.00 91.12 96 LEU A N 1
ATOM 776 C CA . LEU A 1 96 ? -0.527 -15.847 -1.083 1.00 91.12 96 LEU A CA 1
ATOM 777 C C . LEU A 1 96 ? -1.046 -16.977 -0.191 1.00 91.12 96 LEU A C 1
ATOM 779 O O . LEU A 1 96 ? -1.498 -16.683 0.912 1.00 91.12 96 LEU A O 1
ATOM 783 N N . GLU A 1 97 ? -1.018 -18.241 -0.615 1.00 92.00 97 GLU A N 1
ATOM 784 C CA . GLU A 1 97 ? -1.448 -19.359 0.236 1.00 92.00 97 GLU A CA 1
ATOM 785 C C . GLU A 1 97 ? -0.446 -19.560 1.373 1.00 92.00 97 GLU A C 1
ATOM 787 O O . GLU A 1 97 ? -0.819 -19.556 2.551 1.00 92.00 97 GLU A O 1
ATOM 792 N N . THR A 1 98 ? 0.845 -19.607 1.040 1.00 92.50 98 THR A N 1
ATOM 793 C CA . THR A 1 98 ? 1.920 -19.687 2.038 1.00 92.50 98 THR A CA 1
ATOM 794 C C . THR A 1 98 ? 1.924 -18.470 2.969 1.00 92.50 98 THR A C 1
ATOM 796 O O . THR A 1 98 ? 2.090 -18.615 4.188 1.00 92.50 98 THR A O 1
ATOM 799 N N . MET A 1 99 ? 1.685 -17.266 2.440 1.00 94.81 99 MET A N 1
ATOM 800 C CA . MET A 1 99 ? 1.579 -16.058 3.264 1.00 94.81 99 MET A CA 1
ATOM 801 C C . MET A 1 99 ? 0.374 -16.108 4.216 1.00 94.81 99 MET A C 1
ATOM 803 O O . MET A 1 99 ? 0.519 -15.795 5.399 1.00 94.81 99 MET A O 1
ATOM 807 N N . GLN A 1 100 ? -0.802 -16.539 3.745 1.00 96.94 100 GLN A N 1
ATOM 808 C CA . GLN A 1 100 ? -1.993 -16.713 4.589 1.00 96.94 100 GLN A CA 1
ATOM 809 C C . GLN A 1 100 ? -1.716 -17.676 5.746 1.00 96.94 100 GLN A C 1
ATOM 811 O O . GLN A 1 100 ? -2.042 -17.375 6.894 1.00 96.94 100 GLN A O 1
ATOM 816 N N . MET A 1 101 ? -1.051 -18.802 5.471 1.00 96.62 101 MET A N 1
ATOM 817 C CA . MET A 1 101 ? -0.648 -19.751 6.510 1.00 96.62 101 MET A CA 1
ATOM 818 C C . MET A 1 101 ? 0.335 -19.128 7.509 1.00 96.62 101 MET A C 1
ATOM 820 O O . MET A 1 101 ? 0.231 -19.379 8.710 1.00 96.62 101 MET A O 1
ATOM 824 N N . SER A 1 102 ? 1.278 -18.314 7.034 1.00 97.31 102 SER A N 1
ATOM 825 C CA . SER A 1 102 ? 2.268 -17.633 7.880 1.00 97.31 102 SER A CA 1
ATOM 826 C C . SER A 1 102 ? 1.617 -16.598 8.802 1.00 97.31 102 SER A C 1
ATOM 828 O O . SER A 1 102 ? 1.897 -16.576 10.001 1.00 97.31 102 SER A O 1
ATOM 830 N N . LEU A 1 103 ? 0.682 -15.806 8.276 1.00 98.19 103 LEU A N 1
ATOM 831 C CA . LEU A 1 103 ? -0.126 -14.860 9.046 1.00 98.19 103 LEU A CA 1
ATOM 832 C C . LEU A 1 103 ? -1.021 -15.569 10.072 1.00 98.19 103 LEU A C 1
ATOM 834 O O . LEU A 1 103 ? -1.015 -15.204 11.249 1.00 98.19 103 LEU A O 1
ATOM 838 N N . ALA A 1 104 ? -1.727 -16.625 9.666 1.00 97.94 104 ALA A N 1
ATOM 839 C CA . ALA A 1 104 ? -2.576 -17.402 10.566 1.00 97.94 104 ALA A CA 1
ATOM 840 C C . ALA A 1 104 ? -1.771 -18.028 11.717 1.00 97.94 104 ALA A C 1
ATOM 842 O O . ALA A 1 104 ? -2.194 -17.985 12.871 1.00 97.94 104 ALA A O 1
ATOM 843 N N . ARG A 1 105 ? -0.559 -18.537 11.444 1.00 97.75 105 ARG A N 1
ATOM 844 C CA . ARG A 1 105 ? 0.355 -19.064 12.478 1.00 97.75 105 ARG A CA 1
ATOM 845 C C . ARG A 1 105 ? 0.802 -18.008 13.492 1.00 97.75 105 ARG A C 1
ATOM 847 O O . ARG A 1 105 ? 1.124 -18.370 14.620 1.00 97.75 105 ARG A O 1
ATOM 854 N N . ARG A 1 106 ? 0.812 -16.727 13.116 1.00 96.88 106 ARG A N 1
ATOM 855 C CA . ARG A 1 106 ? 1.082 -15.597 14.024 1.00 96.88 106 ARG A CA 1
ATOM 856 C C . ARG A 1 106 ? -0.146 -15.143 14.807 1.00 96.88 106 ARG A C 1
ATOM 858 O O . ARG A 1 106 ? -0.009 -14.290 15.674 1.00 96.88 106 ARG A O 1
ATOM 865 N N . GLY A 1 107 ? -1.321 -15.703 14.520 1.00 97.62 107 GLY A N 1
ATOM 866 C CA . GLY A 1 107 ? -2.580 -15.369 15.182 1.00 97.62 107 GLY A CA 1
ATOM 867 C C . GLY A 1 107 ? -3.417 -14.312 14.462 1.00 97.62 107 GLY A C 1
ATOM 868 O O . GLY A 1 107 ? -4.424 -13.880 15.016 1.00 97.62 107 GLY A O 1
ATOM 869 N N . TYR A 1 108 ? -3.034 -13.886 13.254 1.00 98.50 108 TYR A N 1
ATOM 870 C CA . TYR A 1 108 ? -3.878 -13.002 12.450 1.00 98.50 108 TYR A CA 1
ATOM 871 C C . TYR A 1 108 ? -5.072 -13.767 11.873 1.00 98.50 108 TYR A C 1
ATOM 873 O O . TYR A 1 108 ? -4.931 -14.894 11.394 1.00 98.50 108 TYR A O 1
ATOM 881 N N . ILE A 1 109 ? -6.232 -13.117 11.840 1.00 98.62 109 ILE A N 1
ATOM 882 C CA . ILE A 1 109 ? -7.315 -13.494 10.925 1.00 98.62 109 ILE A CA 1
ATOM 883 C C . ILE A 1 109 ? -6.901 -13.008 9.532 1.00 98.62 109 ILE A C 1
ATOM 885 O O . ILE A 1 109 ? -6.318 -11.930 9.412 1.00 98.62 109 ILE A O 1
ATOM 889 N N . VAL A 1 110 ? -7.161 -13.783 8.481 1.00 98.50 110 VAL A N 1
ATOM 890 C CA . VAL A 1 110 ? -6.764 -13.408 7.118 1.00 98.50 110 VAL A CA 1
ATOM 891 C C . VAL A 1 110 ? -7.944 -13.555 6.176 1.00 98.50 110 VAL A C 1
ATOM 893 O O . VAL A 1 110 ? -8.579 -14.607 6.144 1.00 98.50 110 VAL A O 1
ATOM 896 N N . SER A 1 111 ? -8.194 -12.507 5.399 1.00 98.44 111 SER A N 1
ATOM 897 C CA . SER A 1 111 ? -9.230 -12.466 4.369 1.00 98.44 111 SER A CA 1
ATOM 898 C C . SER A 1 111 ? -8.604 -11.988 3.064 1.00 98.44 111 SER A C 1
ATOM 900 O O . SER A 1 111 ? -7.836 -11.024 3.067 1.00 98.44 111 SER A O 1
ATOM 902 N N . VAL A 1 112 ? -8.894 -12.667 1.953 1.00 97.69 112 VAL A N 1
ATOM 903 C CA . VAL A 1 112 ? -8.300 -12.368 0.642 1.00 97.69 112 VAL A CA 1
ATOM 904 C C . VAL A 1 112 ? -9.397 -12.142 -0.388 1.00 97.69 112 VAL A C 1
ATOM 906 O O . VAL A 1 112 ? -10.310 -12.956 -0.495 1.00 97.69 112 VAL A O 1
ATOM 909 N N . PHE A 1 113 ? -9.274 -11.062 -1.157 1.00 97.31 113 PHE A N 1
ATOM 910 C CA . PHE A 1 113 ? -10.247 -10.641 -2.166 1.00 97.31 113 PHE A CA 1
ATOM 911 C C . PHE A 1 113 ? -9.565 -10.351 -3.499 1.00 97.31 113 PHE A C 1
ATOM 913 O O . PHE A 1 113 ? -8.417 -9.891 -3.530 1.00 97.31 113 PHE A O 1
ATOM 920 N N . ASP A 1 114 ? -10.264 -10.594 -4.605 1.00 91.88 114 ASP A N 1
ATOM 921 C CA . ASP A 1 114 ? -9.736 -10.322 -5.942 1.00 91.88 114 ASP A CA 1
ATOM 922 C C . ASP A 1 114 ? -9.856 -8.835 -6.288 1.00 91.88 114 ASP A C 1
ATOM 924 O O . ASP A 1 114 ? -9.022 -8.294 -7.024 1.00 91.88 114 ASP A O 1
ATOM 928 N N . THR A 1 115 ? -10.852 -8.151 -5.716 1.00 94.38 115 THR A N 1
ATOM 929 C CA . THR A 1 115 ? -11.111 -6.730 -5.967 1.00 94.38 115 THR A CA 1
ATOM 930 C C . THR A 1 115 ? -11.245 -5.898 -4.691 1.00 94.38 115 THR A C 1
ATOM 932 O O . THR A 1 115 ? -11.520 -6.395 -3.599 1.00 94.38 115 THR A O 1
ATOM 935 N N . ALA A 1 116 ? -11.044 -4.586 -4.841 1.00 96.44 116 ALA A N 1
ATOM 936 C CA . ALA A 1 116 ? -11.252 -3.621 -3.766 1.00 96.44 116 ALA A CA 1
ATOM 937 C C . ALA A 1 116 ? -12.734 -3.517 -3.354 1.00 96.44 116 ALA A C 1
ATOM 939 O O . ALA A 1 116 ? -13.015 -3.311 -2.178 1.00 96.44 116 ALA A O 1
ATOM 940 N N . GLU A 1 117 ? -13.665 -3.698 -4.297 1.00 98.00 117 GLU A N 1
ATOM 941 C CA . GLU A 1 117 ? -15.109 -3.639 -4.033 1.00 98.00 117 GLU A CA 1
ATOM 942 C C . GLU A 1 117 ? -15.571 -4.804 -3.150 1.00 98.00 117 GLU A C 1
ATOM 944 O O . GLU A 1 117 ? -16.245 -4.575 -2.153 1.00 98.00 117 GLU A O 1
ATOM 949 N N . GLU A 1 118 ? -15.135 -6.033 -3.447 1.00 98.44 118 GLU A N 1
ATOM 950 C CA . GLU A 1 118 ? -15.442 -7.214 -2.623 1.00 98.44 118 GLU A CA 1
ATOM 951 C C . GLU A 1 118 ? -14.933 -7.050 -1.185 1.00 98.44 118 GLU A C 1
ATOM 953 O O . GLU A 1 118 ? -15.638 -7.352 -0.221 1.00 98.44 118 GLU A O 1
ATOM 958 N N . ALA A 1 119 ? -13.708 -6.535 -1.028 1.00 98.56 119 ALA A N 1
ATOM 959 C CA . ALA A 1 119 ? -13.142 -6.257 0.286 1.00 98.56 119 ALA A CA 1
ATOM 960 C C . ALA A 1 119 ? -13.910 -5.147 1.022 1.00 98.56 119 ALA A C 1
ATOM 962 O O . ALA A 1 119 ? -14.093 -5.232 2.238 1.00 98.56 119 ALA A O 1
ATOM 963 N N . ALA A 1 120 ? -14.359 -4.114 0.302 1.00 98.69 120 ALA A N 1
ATOM 964 C CA . ALA A 1 120 ? -15.149 -3.028 0.868 1.00 98.69 120 ALA A CA 1
ATOM 965 C C . ALA A 1 120 ? -16.522 -3.521 1.343 1.00 98.69 120 ALA A C 1
ATOM 967 O O . ALA A 1 120 ? -16.898 -3.242 2.478 1.00 98.69 120 ALA A O 1
ATOM 968 N N . GLU A 1 121 ? -17.231 -4.305 0.527 1.00 98.69 121 GLU A N 1
ATOM 969 C CA . GLU A 1 121 ? -18.513 -4.924 0.885 1.00 98.69 121 GLU A CA 1
ATOM 970 C C . GLU A 1 121 ? -18.368 -5.873 2.084 1.00 98.69 121 GLU A C 1
ATOM 972 O O . GLU A 1 121 ? -19.186 -5.859 3.005 1.00 98.69 121 GLU A O 1
ATOM 977 N N . TYR A 1 122 ? -17.299 -6.671 2.125 1.00 98.75 122 TYR A N 1
ATOM 978 C CA . TYR A 1 122 ? -17.014 -7.533 3.268 1.00 98.75 122 TYR A CA 1
ATOM 979 C C . TYR A 1 122 ? -16.823 -6.737 4.567 1.00 98.75 122 TYR A C 1
ATOM 981 O O . TYR A 1 122 ? -17.412 -7.081 5.594 1.00 98.75 122 TYR A O 1
ATOM 989 N N . LEU A 1 123 ? -15.999 -5.685 4.532 1.00 98.69 123 LEU A N 1
ATOM 990 C CA . LEU A 1 123 ? -15.727 -4.849 5.701 1.00 98.69 123 LEU A CA 1
ATOM 991 C C . LEU A 1 123 ? -16.979 -4.094 6.159 1.00 98.69 123 LEU A C 1
ATOM 993 O O . LEU A 1 123 ? -17.247 -4.063 7.358 1.00 98.69 123 LEU A O 1
ATOM 997 N N . ASP A 1 124 ? -17.746 -3.539 5.221 1.00 98.56 124 ASP A N 1
ATOM 998 C CA . ASP A 1 124 ? -18.988 -2.810 5.488 1.00 98.56 124 ASP A CA 1
ATOM 999 C C . ASP A 1 124 ? -20.024 -3.695 6.196 1.00 98.56 124 ASP A C 1
ATOM 1001 O O . ASP A 1 124 ? -20.557 -3.322 7.235 1.00 98.56 124 ASP A O 1
ATOM 1005 N N . ASN A 1 125 ? -20.205 -4.933 5.727 1.00 97.81 125 ASN A N 1
ATOM 1006 C CA . ASN A 1 125 ? -21.112 -5.900 6.352 1.00 97.81 125 ASN A CA 1
ATOM 1007 C C . ASN A 1 125 ? -20.646 -6.391 7.736 1.00 97.81 125 ASN A C 1
ATOM 1009 O O . ASN A 1 125 ? -21.450 -6.865 8.540 1.00 97.81 125 ASN A O 1
ATOM 1013 N N . ARG A 1 126 ? -19.337 -6.366 8.013 1.00 97.75 126 ARG A N 1
ATOM 1014 C CA . ARG A 1 126 ? -18.756 -6.871 9.272 1.00 97.75 126 ARG A CA 1
ATOM 1015 C C . ARG A 1 126 ? -18.679 -5.819 10.369 1.00 97.75 126 ARG A C 1
ATOM 1017 O O . ARG A 1 126 ? -18.552 -6.184 11.541 1.00 97.75 126 ARG A O 1
ATOM 1024 N N . ILE A 1 127 ? -18.683 -4.546 9.999 1.00 98.25 127 ILE A N 1
ATOM 1025 C CA . ILE A 1 127 ? -18.518 -3.419 10.908 1.00 98.25 127 ILE A CA 1
ATOM 1026 C C . ILE A 1 127 ? -19.839 -2.660 10.913 1.00 98.25 127 ILE A C 1
ATOM 1028 O O . ILE A 1 127 ? -20.035 -1.772 10.100 1.00 98.25 127 ILE A O 1
ATOM 1032 N N . ASP A 1 128 ? -20.730 -3.029 11.829 1.00 97.88 128 ASP A N 1
ATOM 1033 C CA . ASP A 1 128 ? -22.069 -2.445 11.947 1.00 97.88 128 ASP A CA 1
ATOM 1034 C C . ASP A 1 128 ? -22.336 -1.981 13.386 1.00 97.88 128 ASP A C 1
ATOM 1036 O O . ASP A 1 128 ? -21.993 -2.676 14.357 1.00 97.88 128 ASP A O 1
ATOM 1040 N N . GLY A 1 129 ? -22.916 -0.785 13.524 1.00 97.75 129 GLY A N 1
ATOM 1041 C CA . GLY A 1 129 ? -23.231 -0.163 14.811 1.00 97.75 129 GLY 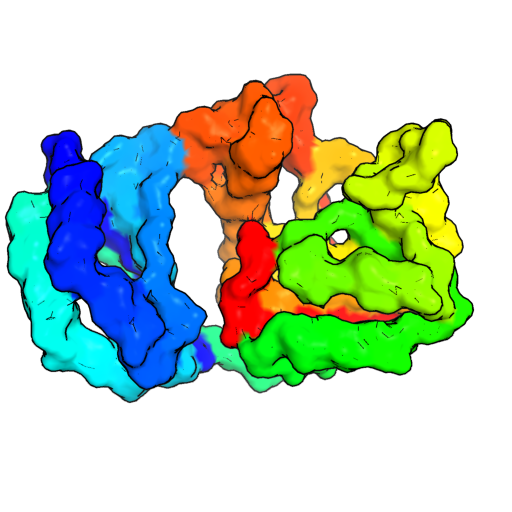A CA 1
ATOM 1042 C C . GLY A 1 129 ? -22.027 0.036 15.745 1.00 97.75 129 GLY A C 1
ATOM 1043 O O . GLY A 1 129 ? -22.175 -0.074 16.965 1.00 97.75 129 GLY A O 1
ATOM 1044 N N . LYS A 1 130 ? -20.824 0.273 15.205 1.00 98.12 130 LYS A N 1
ATOM 1045 C CA . LYS A 1 130 ? -19.566 0.436 15.961 1.00 98.12 130 LYS A CA 1
ATOM 1046 C C . LYS A 1 130 ? -19.091 1.884 16.038 1.00 98.12 130 LYS A C 1
ATOM 1048 O O . LYS A 1 130 ? -19.444 2.719 15.207 1.00 98.12 130 LYS A O 1
ATOM 1053 N N . ASN A 1 131 ? -18.208 2.155 17.002 1.00 98.00 131 ASN A N 1
ATOM 1054 C CA . ASN A 1 131 ? -17.298 3.295 16.929 1.00 98.00 131 ASN A CA 1
ATOM 1055 C C . ASN A 1 131 ? -16.038 2.878 16.166 1.00 98.00 131 ASN A C 1
ATOM 1057 O O . ASN A 1 131 ? -15.330 1.956 16.578 1.00 98.00 131 ASN A O 1
ATOM 1061 N N . VAL A 1 132 ? -15.756 3.547 15.056 1.00 98.56 132 VAL A N 1
ATOM 1062 C CA . VAL A 1 132 ? -14.703 3.166 14.114 1.00 98.56 132 VAL A CA 1
ATOM 1063 C C . VAL A 1 132 ? -13.667 4.276 14.022 1.00 98.56 132 VAL A C 1
ATOM 1065 O O . VAL A 1 132 ? -13.988 5.393 13.632 1.00 98.56 132 VAL A O 1
ATOM 1068 N N . GLY A 1 133 ? -12.411 3.970 14.332 1.00 98.38 133 GLY A N 1
ATOM 1069 C CA . GLY A 1 133 ? -11.285 4.868 14.089 1.00 98.38 133 GLY A CA 1
ATOM 1070 C C . GLY A 1 133 ? -10.563 4.535 12.784 1.00 98.38 133 GLY A C 1
ATOM 1071 O O . GLY A 1 133 ? -10.304 3.367 12.491 1.00 98.38 133 GLY A O 1
ATOM 1072 N N . ILE A 1 134 ? -10.187 5.552 12.005 1.00 98.25 134 ILE A N 1
ATOM 1073 C CA . ILE A 1 134 ? -9.355 5.377 10.806 1.00 98.25 134 ILE A CA 1
ATOM 1074 C C . ILE A 1 134 ? -8.079 6.214 10.917 1.00 98.25 134 ILE A C 1
ATOM 1076 O O . ILE A 1 134 ? -8.087 7.445 11.028 1.00 98.25 134 ILE A O 1
ATOM 1080 N N . GLY A 1 135 ? -6.938 5.530 10.841 1.00 92.50 135 GLY A N 1
ATOM 1081 C CA . GLY A 1 135 ? -5.638 6.130 11.128 1.00 92.50 135 GLY A CA 1
ATOM 1082 C C . GLY A 1 135 ? -5.037 7.025 10.044 1.00 92.50 135 GLY A C 1
ATOM 1083 O O . GLY A 1 135 ? -4.059 7.723 10.310 1.00 92.50 135 GLY A O 1
ATOM 1084 N N . GLY A 1 136 ? -5.604 7.042 8.837 1.00 93.12 136 GLY A N 1
ATOM 1085 C CA . GLY A 1 136 ? -5.046 7.703 7.651 1.00 93.12 136 GLY A CA 1
ATOM 1086 C C . GLY A 1 136 ? -4.484 6.696 6.655 1.00 93.12 136 GLY A C 1
ATOM 1087 O O . GLY A 1 136 ? -3.366 6.190 6.810 1.00 93.12 136 GLY A O 1
ATOM 1088 N N . SER A 1 137 ? -5.263 6.414 5.614 1.00 96.62 137 SER A N 1
ATOM 1089 C CA . SER A 1 137 ? -4.957 5.380 4.633 1.00 96.62 137 SER A CA 1
ATOM 1090 C C . SER A 1 137 ? -5.514 5.759 3.268 1.00 96.62 137 SER A C 1
ATOM 1092 O O . SER A 1 137 ? -6.725 5.800 3.091 1.00 96.62 137 SER A O 1
ATOM 1094 N N . VAL A 1 138 ? -4.623 5.967 2.295 1.00 96.31 138 VAL A N 1
ATOM 1095 C CA . VAL A 1 138 ? -5.008 6.167 0.887 1.00 96.31 138 VAL A CA 1
ATOM 1096 C C . VAL A 1 138 ? -5.773 4.946 0.366 1.00 96.31 138 VAL A C 1
ATOM 1098 O O . VAL A 1 138 ? -6.754 5.084 -0.336 1.00 96.31 138 VAL A O 1
ATOM 1101 N N . THR A 1 139 ? -5.390 3.744 0.798 1.00 97.50 139 THR A N 1
ATOM 1102 C CA . THR A 1 139 ? -6.067 2.491 0.435 1.00 97.50 139 THR A CA 1
ATOM 1103 C C . THR A 1 139 ? -7.526 2.456 0.887 1.00 97.50 139 THR A C 1
ATOM 1105 O O . THR A 1 139 ? -8.380 2.030 0.124 1.00 97.50 139 THR A O 1
ATOM 1108 N N . LEU A 1 140 ? -7.826 2.910 2.109 1.00 98.31 140 LEU A N 1
ATOM 1109 C CA . LEU A 1 140 ? -9.211 2.943 2.604 1.00 98.31 140 LEU A CA 1
ATOM 1110 C C . LEU A 1 140 ? -10.023 4.069 1.947 1.00 98.31 140 LEU A C 1
ATOM 1112 O O . LEU A 1 140 ? -11.232 3.926 1.789 1.00 98.31 140 LEU A O 1
ATOM 1116 N N . ASP A 1 141 ? -9.357 5.162 1.569 1.00 97.50 141 ASP A N 1
ATOM 1117 C CA . ASP A 1 141 ? -9.957 6.300 0.863 1.00 97.50 141 ASP A CA 1
ATOM 1118 C C . ASP A 1 141 ? -10.346 5.914 -0.572 1.00 97.50 141 ASP A C 1
ATOM 1120 O O . ASP A 1 141 ? -11.492 6.079 -0.973 1.00 97.50 141 ASP A O 1
ATOM 1124 N N . GLU A 1 142 ? -9.433 5.267 -1.304 1.00 96.50 142 GLU A N 1
ATOM 1125 C CA . GLU A 1 142 ? -9.674 4.713 -2.645 1.00 96.50 142 GLU A CA 1
ATOM 1126 C C . GLU A 1 142 ? -10.804 3.672 -2.664 1.00 96.50 142 GLU A C 1
ATOM 1128 O O . GLU A 1 142 ? -11.511 3.542 -3.659 1.00 96.50 142 GLU A O 1
ATOM 1133 N N . MET A 1 143 ? -10.996 2.943 -1.560 1.00 97.88 143 MET A N 1
ATOM 1134 C CA . MET A 1 143 ? -12.107 1.999 -1.376 1.00 97.88 143 MET A CA 1
ATOM 1135 C C . MET A 1 143 ? -13.435 2.678 -0.991 1.00 97.88 143 MET A C 1
ATOM 1137 O O . MET A 1 143 ? -14.463 2.006 -0.903 1.00 97.88 143 MET A O 1
ATOM 1141 N N . GLY A 1 144 ? -13.438 3.987 -0.715 1.00 97.88 144 GLY A N 1
ATOM 1142 C CA . GLY A 1 144 ? -14.620 4.718 -0.247 1.00 97.88 144 GLY A CA 1
ATOM 1143 C C . GLY A 1 144 ? -15.119 4.259 1.127 1.00 97.88 144 GLY A C 1
ATOM 1144 O O . GLY A 1 144 ? -16.315 4.339 1.414 1.00 97.88 144 GLY A O 1
ATOM 1145 N N . MET A 1 145 ? -14.229 3.734 1.980 1.00 98.44 145 MET A N 1
ATOM 1146 C CA . MET A 1 145 ? -14.632 3.114 3.248 1.00 98.44 145 MET A CA 1
ATOM 1147 C C . MET A 1 145 ? -15.217 4.108 4.247 1.00 98.44 145 MET A C 1
ATOM 1149 O O . MET A 1 145 ? -16.035 3.704 5.067 1.00 98.44 145 MET A O 1
ATOM 1153 N N . TYR A 1 146 ? -14.828 5.388 4.190 1.00 98.00 146 TYR A N 1
ATOM 1154 C CA . TYR A 1 146 ? -15.417 6.403 5.065 1.00 98.00 146 TYR A CA 1
ATOM 1155 C C . TYR A 1 146 ? -16.924 6.495 4.839 1.00 98.00 146 TYR A C 1
ATOM 1157 O O . TYR A 1 146 ? -17.700 6.276 5.760 1.00 98.00 146 TYR A O 1
ATOM 1165 N N . GLN A 1 147 ? -17.340 6.755 3.597 1.00 97.69 147 GLN A N 1
ATOM 1166 C CA . GLN A 1 147 ? -18.741 6.982 3.258 1.00 97.69 147 GLN A CA 1
ATOM 1167 C C . GLN A 1 147 ? -19.590 5.735 3.510 1.00 97.69 147 GLN A C 1
ATOM 1169 O O . GLN A 1 147 ? -20.701 5.862 4.018 1.00 97.69 147 GLN A O 1
ATOM 1174 N N . ARG A 1 148 ? -19.062 4.545 3.189 1.00 98.19 148 ARG A N 1
ATOM 1175 C CA . ARG A 1 148 ? -19.738 3.262 3.435 1.00 98.19 148 ARG A CA 1
ATOM 1176 C C . ARG A 1 148 ? -19.988 3.041 4.925 1.00 98.19 148 ARG A C 1
ATOM 1178 O O . ARG A 1 148 ? -21.137 2.971 5.350 1.00 98.19 148 ARG A O 1
ATOM 1185 N N . LEU A 1 149 ? -18.925 3.073 5.731 1.00 98.50 149 LEU A N 1
ATOM 1186 C CA . LEU A 1 149 ? -19.032 2.799 7.162 1.00 98.50 149 LEU A CA 1
ATOM 1187 C C . LEU A 1 149 ? -19.817 3.884 7.901 1.00 98.50 149 LEU A C 1
ATOM 1189 O O . LEU A 1 149 ? -20.578 3.563 8.809 1.00 98.50 149 LEU A O 1
ATOM 1193 N N . SER A 1 150 ? -19.685 5.155 7.513 1.00 98.25 150 SER A N 1
ATOM 1194 C CA . SER A 1 150 ? -20.424 6.264 8.130 1.00 98.25 150 SER A CA 1
ATOM 1195 C C . SER A 1 150 ? -21.938 6.186 7.926 1.00 98.25 150 SER A C 1
ATOM 1197 O O . SER A 1 150 ? -22.665 6.893 8.620 1.00 98.25 150 SER A O 1
ATOM 1199 N N . ALA A 1 151 ? -22.435 5.349 7.009 1.00 98.12 151 ALA A N 1
ATOM 1200 C CA . ALA A 1 151 ? -23.870 5.176 6.807 1.00 98.12 151 ALA A CA 1
ATOM 1201 C C . ALA A 1 151 ? -24.565 4.495 8.002 1.00 98.12 151 ALA A C 1
ATOM 1203 O O . ALA A 1 151 ? -25.754 4.723 8.225 1.00 98.12 151 ALA A O 1
ATOM 1204 N N . HIS A 1 152 ? -23.837 3.676 8.768 1.00 98.12 152 HIS A N 1
ATOM 1205 C CA . HIS A 1 152 ? -24.389 2.877 9.874 1.00 98.12 152 HIS A CA 1
ATOM 1206 C C . HIS A 1 152 ? -23.478 2.778 11.113 1.00 98.12 152 HIS A C 1
ATOM 1208 O O . HIS A 1 152 ? -23.880 2.214 12.130 1.00 98.12 152 HIS A O 1
ATOM 1214 N N . ASN A 1 153 ? -22.297 3.407 11.093 1.00 98.44 153 ASN A N 1
ATOM 1215 C CA . ASN A 1 153 ? -21.370 3.495 12.226 1.00 98.44 153 ASN A CA 1
ATOM 1216 C C . ASN A 1 153 ? -21.079 4.944 12.640 1.00 98.44 153 ASN A C 1
ATOM 1218 O O . ASN A 1 153 ? -21.239 5.884 11.861 1.00 98.44 153 ASN A O 1
ATOM 1222 N N . ASN A 1 154 ? -20.532 5.118 13.846 1.00 97.75 154 ASN A N 1
ATOM 1223 C CA . ASN A 1 154 ? -19.858 6.358 14.227 1.00 97.75 154 ASN A CA 1
ATOM 1224 C C . ASN A 1 154 ? -18.382 6.285 13.806 1.00 97.75 154 ASN A C 1
ATOM 1226 O O . ASN A 1 154 ? -17.602 5.560 14.422 1.00 97.75 154 ASN A O 1
ATOM 1230 N N . VAL A 1 155 ? -17.998 7.015 12.757 1.00 98.19 155 VAL A N 1
ATOM 1231 C CA . VAL A 1 155 ? -16.648 6.947 12.172 1.00 98.19 155 VAL A CA 1
ATOM 1232 C C . VAL A 1 155 ? -15.854 8.216 12.473 1.00 98.19 155 VAL A C 1
ATOM 1234 O O . VAL A 1 155 ? -16.284 9.319 12.140 1.00 98.19 155 VAL A O 1
ATOM 1237 N N . GLU A 1 156 ? -14.661 8.038 13.034 1.00 97.94 156 GLU A N 1
ATOM 1238 C CA . GLU A 1 156 ? -13.685 9.089 13.308 1.00 97.94 156 GLU A CA 1
ATOM 1239 C C . GLU A 1 156 ? -12.485 8.953 12.368 1.00 97.94 156 GLU A C 1
ATOM 1241 O O . GLU A 1 156 ? -11.720 7.981 12.417 1.00 97.94 156 GLU A O 1
ATOM 1246 N N . TRP A 1 157 ? -12.290 9.951 11.506 1.00 97.62 157 TRP A N 1
ATOM 1247 C CA . TRP A 1 157 ? -11.149 10.004 10.601 1.00 97.62 157 TRP A CA 1
ATOM 1248 C C . TRP A 1 157 ? -10.694 11.443 10.394 1.00 97.62 157 TRP A C 1
ATOM 1250 O O . TRP A 1 157 ? -11.375 12.256 9.789 1.00 97.62 157 TRP A O 1
ATOM 1260 N N . HIS A 1 158 ? -9.463 11.734 10.800 1.00 96.25 158 HIS A N 1
ATOM 1261 C CA . HIS A 1 158 ? -8.840 13.051 10.670 1.00 96.25 158 HIS A CA 1
ATOM 1262 C C . HIS A 1 158 ? -8.657 13.608 9.236 1.00 96.25 158 HIS A C 1
ATOM 1264 O O . HIS A 1 158 ? -8.096 14.692 9.092 1.00 96.25 158 HIS A O 1
ATOM 1270 N N . TRP A 1 159 ? -9.055 12.881 8.183 1.00 95.69 159 TRP A N 1
ATOM 1271 C CA . TRP A 1 159 ? -9.148 13.405 6.806 1.00 95.69 159 TRP A CA 1
ATOM 1272 C C . TRP A 1 159 ? -10.564 13.892 6.458 1.00 95.69 159 TRP A C 1
ATOM 1274 O O . TRP A 1 159 ? -10.725 14.661 5.517 1.00 95.69 159 TRP A O 1
ATOM 1284 N N . HIS A 1 160 ? -11.564 13.500 7.248 1.00 95.81 160 HIS A N 1
ATOM 1285 C CA . HIS A 1 160 ? -12.965 13.885 7.121 1.00 95.81 160 HIS A CA 1
ATOM 1286 C C . HIS A 1 160 ? -13.435 14.521 8.431 1.00 95.81 160 HIS A C 1
ATOM 1288 O O . HIS A 1 160 ? -14.134 13.902 9.231 1.00 95.81 160 HIS A O 1
ATOM 1294 N N . LEU A 1 161 ? -12.986 15.754 8.660 1.00 95.75 161 LEU A N 1
ATOM 1295 C CA . LEU A 1 161 ? -13.296 16.492 9.881 1.00 95.75 161 LEU A CA 1
ATOM 1296 C C . LEU A 1 161 ? -14.778 16.847 9.938 1.00 95.75 161 LEU A C 1
ATOM 1298 O O . LEU A 1 161 ? -15.365 17.293 8.945 1.00 95.75 161 LEU A O 1
ATOM 1302 N N . LYS A 1 162 ? -15.359 16.701 11.125 1.00 93.69 162 LYS A N 1
ATOM 1303 C CA . LYS A 1 162 ? -16.678 17.255 11.426 1.00 93.69 162 LYS A CA 1
ATOM 1304 C C . LYS A 1 162 ? -16.587 18.781 11.505 1.00 93.69 162 LYS A C 1
ATOM 1306 O O . LYS A 1 162 ? -15.515 19.359 11.694 1.00 93.69 162 LYS A O 1
ATOM 1311 N N . GLU A 1 163 ? -17.721 19.457 11.347 1.00 95.06 163 GLU A N 1
ATOM 1312 C CA . GLU A 1 163 ? -17.755 20.918 11.429 1.00 95.06 163 GLU A CA 1
ATOM 1313 C C . GLU A 1 163 ? -17.243 21.400 12.798 1.00 95.06 163 GLU A C 1
ATOM 1315 O O . GLU A 1 163 ? -17.728 20.971 13.843 1.00 95.06 163 GLU A O 1
ATOM 1320 N N . GLY A 1 164 ? -16.238 22.281 12.779 1.00 94.88 164 GLY A N 1
ATOM 1321 C CA . GLY A 1 164 ? -15.602 22.823 13.983 1.00 94.88 164 GLY A CA 1
ATOM 1322 C C . GLY A 1 164 ? -14.560 21.916 14.651 1.00 94.88 164 GLY A C 1
ATOM 1323 O O . GLY A 1 164 ? -13.935 22.354 15.612 1.00 94.88 164 GLY A O 1
ATOM 1324 N N . GLU A 1 165 ? -14.335 20.699 14.149 1.00 96.69 165 GLU A N 1
ATOM 1325 C CA . GLU A 1 165 ? -13.369 19.746 14.702 1.00 96.69 165 GLU A CA 1
ATOM 1326 C C . GLU A 1 165 ? -11.946 19.993 14.178 1.00 96.69 165 GLU A C 1
ATOM 1328 O O . GLU A 1 165 ? -11.712 20.222 12.988 1.00 96.69 165 GLU A O 1
ATOM 1333 N N . THR A 1 166 ? -10.956 19.905 15.064 1.00 97.44 166 THR A N 1
ATOM 1334 C CA . THR A 1 166 ? -9.539 19.948 14.694 1.00 97.44 166 THR A CA 1
ATOM 1335 C C . THR A 1 166 ? -8.997 18.560 14.340 1.00 97.44 166 THR A C 1
ATOM 1337 O O . THR A 1 166 ? -9.441 17.528 14.838 1.00 97.44 166 THR A O 1
ATOM 1340 N N . VAL A 1 167 ? -7.920 18.514 13.548 1.00 96.50 167 VAL A N 1
ATOM 1341 C CA . VAL A 1 167 ? -7.217 17.258 13.207 1.00 96.50 167 VAL A CA 1
ATOM 1342 C C . VAL A 1 167 ? -6.796 16.462 14.449 1.00 96.50 167 VAL A C 1
ATOM 1344 O O . VAL A 1 167 ? -6.798 15.230 14.425 1.00 96.50 167 VAL A O 1
ATOM 1347 N N . GLN A 1 168 ? -6.400 17.141 15.529 1.00 96.44 168 GLN A N 1
ATOM 1348 C CA . GLN A 1 168 ? -5.951 16.472 16.748 1.00 96.44 168 GLN A CA 1
ATOM 1349 C C . GLN A 1 168 ? -7.118 15.883 17.548 1.00 96.44 168 GLN A C 1
ATOM 1351 O O . GLN A 1 168 ? -6.965 14.795 18.108 1.00 96.44 168 GLN A O 1
ATOM 1356 N N . GLU A 1 169 ? -8.268 16.556 17.577 1.00 96.56 169 GLU A N 1
ATOM 1357 C CA . GLU A 1 169 ? -9.496 16.026 18.181 1.00 96.56 169 GLU A CA 1
ATOM 1358 C C . GLU A 1 169 ? -9.950 14.770 17.439 1.00 96.56 169 GLU A C 1
ATOM 1360 O O . GLU A 1 169 ? -10.036 13.716 18.067 1.00 96.56 169 GLU A O 1
ATOM 1365 N N . ALA A 1 170 ? -10.051 14.826 16.107 1.00 96.62 170 ALA A N 1
ATOM 1366 C CA . ALA A 1 170 ? -10.421 13.673 15.284 1.00 96.62 170 ALA A CA 1
ATOM 1367 C C . ALA A 1 170 ? -9.465 12.480 15.472 1.00 96.62 170 ALA A C 1
ATOM 1369 O O . ALA A 1 170 ? -9.885 11.328 15.575 1.00 96.62 170 ALA A O 1
ATOM 1370 N N . ARG A 1 171 ? -8.147 12.731 15.555 1.00 96.06 171 ARG A N 1
ATOM 1371 C CA . ARG A 1 171 ? -7.157 11.677 15.855 1.00 96.06 171 ARG A CA 1
ATOM 1372 C C . ARG A 1 171 ? -7.365 11.064 17.231 1.00 96.06 171 ARG A C 1
ATOM 1374 O O . ARG A 1 171 ? -7.201 9.859 17.372 1.00 96.06 171 ARG A O 1
ATOM 1381 N N . THR A 1 172 ? -7.673 11.886 18.228 1.00 95.19 172 THR A N 1
ATOM 1382 C CA . THR A 1 172 ? -7.873 11.431 19.608 1.00 95.19 172 THR A CA 1
ATOM 1383 C C . THR A 1 172 ? -9.159 10.615 19.716 1.00 95.19 172 THR A C 1
ATOM 1385 O O . THR A 1 172 ? -9.130 9.533 20.295 1.00 95.19 172 THR A O 1
ATOM 1388 N N . ALA A 1 173 ? -10.245 11.068 19.086 1.00 95.50 173 ALA A N 1
ATOM 1389 C CA . ALA A 1 173 ? -11.507 10.338 19.008 1.00 95.50 173 ALA A CA 1
ATOM 1390 C C . ALA A 1 173 ? -11.344 8.989 18.284 1.00 95.50 173 ALA A C 1
ATOM 1392 O O . ALA A 1 173 ? -11.840 7.961 18.745 1.00 95.50 173 ALA A O 1
ATOM 1393 N N . ALA A 1 174 ? -10.547 8.947 17.210 1.00 96.94 174 ALA A N 1
ATOM 1394 C CA . ALA A 1 174 ? -10.242 7.700 16.511 1.00 96.94 174 ALA A CA 1
ATOM 1395 C C . ALA A 1 174 ? -9.511 6.664 17.387 1.00 96.94 174 ALA A C 1
ATOM 1397 O O . ALA A 1 174 ? -9.653 5.475 17.126 1.00 96.94 174 ALA A O 1
ATOM 1398 N N . MET A 1 175 ? -8.770 7.074 18.429 1.00 94.44 175 MET A N 1
ATOM 1399 C CA . MET A 1 175 ? -8.094 6.149 19.361 1.00 94.44 175 MET A CA 1
ATOM 1400 C C . MET A 1 175 ? -9.052 5.474 20.353 1.00 94.44 175 MET A C 1
ATOM 1402 O O . MET A 1 175 ? -8.664 4.520 21.018 1.00 94.44 175 MET A O 1
ATOM 1406 N N . THR A 1 176 ? -10.289 5.960 20.486 1.00 90.19 176 THR A N 1
ATOM 1407 C CA . THR A 1 176 ? -11.272 5.412 21.437 1.00 90.19 176 THR A CA 1
ATOM 1408 C C . THR A 1 176 ? -12.306 4.496 20.782 1.00 90.19 176 THR A C 1
ATOM 1410 O O . THR A 1 176 ? -13.255 4.085 21.442 1.00 90.19 176 THR A O 1
ATOM 1413 N N . GLY A 1 177 ? -12.159 4.198 19.486 1.00 89.88 177 GLY A N 1
ATOM 1414 C CA . GLY A 1 177 ? -13.077 3.324 18.753 1.00 89.88 177 GLY A CA 1
ATOM 1415 C C . GLY A 1 177 ? -13.037 1.862 19.215 1.00 89.88 177 GLY A C 1
ATOM 1416 O O . GLY A 1 177 ? -12.029 1.378 19.724 1.00 89.88 177 GLY A O 1
ATOM 1417 N N . ASP A 1 178 ? -14.113 1.123 18.963 1.00 96.06 178 ASP A N 1
ATOM 1418 C CA . ASP A 1 178 ? -14.163 -0.331 19.158 1.00 96.06 178 ASP A CA 1
ATOM 1419 C C . ASP A 1 178 ? -13.292 -1.053 18.117 1.00 96.06 178 ASP A C 1
ATOM 1421 O O . ASP A 1 178 ? -12.658 -2.077 18.397 1.00 96.06 178 ASP A O 1
ATOM 1425 N N . VAL A 1 179 ? -13.275 -0.490 16.903 1.00 98.19 179 VAL A N 1
ATOM 1426 C CA . VAL A 1 179 ? -12.591 -1.006 15.719 1.00 98.19 179 VAL A CA 1
ATOM 1427 C C . VAL A 1 179 ? -11.655 0.062 15.164 1.00 98.19 179 VAL A C 1
ATOM 1429 O O . VAL A 1 179 ? -12.046 1.224 15.053 1.00 98.19 179 VAL A O 1
ATOM 1432 N N . TYR A 1 180 ? -10.449 -0.330 14.752 1.00 98.69 180 TYR A N 1
ATOM 1433 C CA . TYR A 1 180 ? -9.510 0.565 14.076 1.00 98.69 180 TYR A CA 1
ATOM 1434 C C . TYR A 1 180 ? -9.067 0.015 12.724 1.00 98.69 180 TYR A C 1
ATOM 1436 O O . TYR A 1 180 ? -8.659 -1.143 12.617 1.00 98.69 180 TYR A O 1
ATOM 1444 N N . LEU A 1 181 ? -9.127 0.843 11.682 1.00 98.69 181 LEU A N 1
ATOM 1445 C CA . LEU A 1 181 ? -8.681 0.474 10.342 1.00 98.69 181 LEU A CA 1
ATOM 1446 C C . LEU A 1 181 ? -7.423 1.258 9.971 1.00 98.69 181 LEU A C 1
ATOM 1448 O O . LEU A 1 181 ? -7.343 2.486 10.090 1.00 98.69 181 LEU A O 1
ATOM 1452 N N . SER A 1 182 ? -6.439 0.532 9.451 1.00 98.00 182 SER A N 1
ATOM 1453 C CA . SER A 1 182 ? -5.225 1.101 8.878 1.00 98.00 182 SER A CA 1
ATOM 1454 C C . SER A 1 182 ? -4.773 0.291 7.663 1.00 98.00 182 SER A C 1
ATOM 1456 O O . SER A 1 182 ? -5.160 -0.855 7.468 1.00 98.00 182 SER A O 1
ATOM 1458 N N . SER A 1 183 ? -3.911 0.883 6.842 1.00 97.94 183 SER A N 1
ATOM 1459 C CA . SER A 1 183 ? -3.058 0.133 5.912 1.00 97.94 183 SER A CA 1
ATOM 1460 C C . SER A 1 183 ? -1.665 -0.051 6.525 1.00 97.94 183 SER A C 1
ATOM 1462 O O . SER A 1 183 ? -1.326 0.535 7.559 1.00 97.94 183 SER A O 1
ATOM 1464 N N . VAL A 1 184 ? -0.832 -0.846 5.862 1.00 98.31 184 VAL A N 1
ATOM 1465 C CA . VAL A 1 184 ? 0.589 -1.032 6.187 1.00 98.31 184 VAL A CA 1
ATOM 1466 C C . VAL A 1 184 ? 1.481 -0.157 5.296 1.00 98.31 184 VAL A C 1
ATOM 1468 O O . VAL A 1 184 ? 1.066 0.232 4.202 1.00 98.31 184 VAL A O 1
ATOM 1471 N N . ASN A 1 185 ? 2.709 0.149 5.731 1.00 97.75 185 ASN A N 1
ATOM 1472 C CA . ASN A 1 185 ? 3.751 0.702 4.848 1.00 97.75 185 ASN A CA 1
ATOM 1473 C C . ASN A 1 185 ? 4.564 -0.402 4.157 1.00 97.75 185 ASN A C 1
ATOM 1475 O O . ASN A 1 185 ? 5.221 -0.141 3.151 1.00 97.75 185 ASN A O 1
ATOM 1479 N N . GLY A 1 186 ? 4.513 -1.622 4.677 1.00 97.62 186 GLY A N 1
ATOM 1480 C CA . GLY A 1 186 ? 5.056 -2.830 4.076 1.00 97.62 186 GLY A CA 1
ATOM 1481 C C . GLY A 1 186 ? 4.728 -4.029 4.957 1.00 97.62 186 GLY A C 1
ATOM 1482 O O . GLY A 1 186 ? 4.479 -3.864 6.150 1.00 97.62 186 GLY A O 1
ATOM 1483 N N . ILE A 1 187 ? 4.711 -5.218 4.375 1.00 98.38 187 ILE A N 1
ATOM 1484 C CA . ILE A 1 187 ? 4.571 -6.476 5.106 1.00 98.38 187 ILE A CA 1
ATOM 1485 C C . ILE A 1 187 ? 5.461 -7.530 4.452 1.00 98.38 187 ILE A C 1
ATOM 1487 O O . ILE A 1 187 ? 5.593 -7.534 3.227 1.00 98.38 187 ILE A O 1
ATOM 1491 N N . SER A 1 188 ? 6.101 -8.383 5.243 1.00 96.88 188 SER A N 1
ATOM 1492 C CA . SER A 1 188 ? 6.833 -9.533 4.709 1.00 96.88 188 SER A CA 1
ATOM 1493 C C . SER A 1 188 ? 5.873 -10.683 4.356 1.00 96.88 188 SER A C 1
ATOM 1495 O O . SER A 1 188 ? 4.778 -10.780 4.911 1.00 96.88 188 SER A O 1
ATOM 1497 N N . GLU A 1 189 ? 6.287 -11.615 3.501 1.00 95.44 189 GLU A N 1
ATOM 1498 C CA . GLU A 1 189 ? 5.551 -12.869 3.257 1.00 95.44 189 GLU A CA 1
ATOM 1499 C C . GLU A 1 189 ? 5.445 -13.731 4.519 1.00 95.44 189 GLU A C 1
ATOM 1501 O O . GLU A 1 189 ? 4.477 -14.468 4.708 1.00 95.44 189 GLU A O 1
ATOM 1506 N N . ALA A 1 190 ? 6.411 -13.590 5.429 1.00 95.88 190 ALA A N 1
ATOM 1507 C CA . ALA A 1 190 ? 6.365 -14.238 6.726 1.00 95.88 190 ALA A CA 1
ATOM 1508 C C . ALA A 1 190 ? 5.337 -13.599 7.674 1.00 95.88 190 ALA A C 1
ATOM 1510 O O . ALA A 1 190 ? 4.999 -14.244 8.663 1.00 95.88 190 ALA A O 1
ATOM 1511 N N . GLY A 1 191 ? 4.811 -12.400 7.391 1.00 97.38 191 GLY A N 1
ATOM 1512 C CA . GLY A 1 191 ? 3.730 -11.754 8.141 1.00 97.38 191 GLY A CA 1
ATOM 1513 C C . GLY A 1 191 ? 4.158 -10.676 9.143 1.00 97.38 191 GLY A C 1
ATOM 1514 O O . GLY A 1 191 ? 3.339 -10.264 9.960 1.00 97.38 191 GLY A O 1
ATOM 1515 N N . GLU A 1 192 ? 5.410 -10.208 9.113 1.00 98.50 192 GLU A N 1
ATOM 1516 C CA . GLU A 1 192 ? 5.826 -9.025 9.875 1.00 98.50 192 GLU A CA 1
ATOM 1517 C C . GLU A 1 192 ? 5.337 -7.739 9.201 1.00 98.50 192 GLU A C 1
ATOM 1519 O O . GLU A 1 192 ? 5.688 -7.449 8.055 1.00 98.50 192 GLU A O 1
ATOM 1524 N N . ILE A 1 193 ? 4.564 -6.936 9.931 1.00 98.62 193 ILE A N 1
ATOM 1525 C CA . ILE A 1 193 ? 4.022 -5.662 9.446 1.00 98.62 193 ILE A CA 1
ATOM 1526 C C . ILE A 1 193 ? 4.963 -4.516 9.816 1.00 98.62 193 ILE A C 1
ATOM 1528 O O . ILE A 1 193 ? 5.374 -4.390 10.967 1.00 98.62 193 ILE A O 1
ATOM 1532 N N . VAL A 1 194 ? 5.252 -3.639 8.854 1.00 98.75 194 VAL A N 1
ATOM 1533 C CA . VAL A 1 194 ? 6.053 -2.426 9.042 1.00 98.75 194 VAL A CA 1
ATOM 1534 C C . VAL A 1 194 ? 5.182 -1.190 8.835 1.00 98.75 194 VAL A C 1
ATOM 1536 O O . VAL A 1 194 ? 4.579 -1.001 7.771 1.00 98.75 194 VAL A O 1
ATOM 1539 N N . ASN A 1 195 ? 5.173 -0.299 9.826 1.00 98.19 195 ASN A N 1
ATOM 1540 C CA . ASN A 1 195 ? 4.525 1.007 9.735 1.00 98.19 195 ASN A CA 1
ATOM 1541 C C . ASN A 1 195 ? 5.477 2.141 10.122 1.00 98.19 195 ASN A C 1
ATOM 1543 O O . ASN A 1 195 ? 6.316 1.986 11.004 1.00 98.19 195 ASN A O 1
ATOM 1547 N N . ILE A 1 196 ? 5.339 3.286 9.452 1.00 96.94 196 ILE A N 1
ATOM 1548 C CA . ILE A 1 196 ? 6.123 4.504 9.666 1.00 96.94 196 ILE A CA 1
ATOM 1549 C C . ILE A 1 196 ? 5.176 5.695 9.791 1.00 96.94 196 ILE A C 1
ATOM 1551 O O . ILE A 1 196 ? 4.371 5.936 8.889 1.00 96.94 196 ILE A O 1
ATOM 1555 N N . ASP A 1 197 ? 5.355 6.491 10.846 1.00 96.06 197 ASP A N 1
ATOM 1556 C CA . ASP A 1 197 ? 4.532 7.668 11.122 1.00 96.06 197 ASP A CA 1
ATOM 1557 C C . ASP A 1 197 ? 5.326 8.907 11.531 1.00 96.06 197 ASP A C 1
ATOM 1559 O O . ASP A 1 197 ? 6.397 8.835 12.138 1.00 96.06 197 ASP A O 1
ATOM 1563 N N . GLY A 1 198 ? 4.717 10.063 11.252 1.00 95.25 198 GLY A N 1
ATOM 1564 C CA . GLY A 1 198 ? 5.151 11.374 11.728 1.00 95.25 198 GLY A CA 1
ATOM 1565 C C . GLY A 1 198 ? 4.366 11.814 12.961 1.00 95.25 198 GLY A C 1
ATOM 1566 O O . GLY A 1 198 ? 4.964 12.221 13.951 1.00 95.25 198 GLY A O 1
ATOM 1567 N N . ALA A 1 199 ? 3.036 11.685 12.910 1.00 94.38 199 ALA A N 1
ATOM 1568 C CA . ALA A 1 199 ? 2.132 12.036 14.009 1.00 94.38 199 ALA A CA 1
ATOM 1569 C C . ALA A 1 199 ? 1.988 10.924 15.068 1.00 94.38 199 ALA A C 1
ATOM 1571 O O . ALA A 1 199 ? 1.529 11.186 16.173 1.00 94.38 199 ALA A O 1
ATOM 1572 N N . GLY A 1 200 ? 2.363 9.687 14.730 1.00 96.38 200 GLY A N 1
ATOM 1573 C CA . GLY A 1 200 ? 2.339 8.523 15.622 1.00 96.38 200 GLY A CA 1
ATOM 1574 C C . GLY A 1 200 ? 0.963 7.885 15.836 1.00 96.38 200 GLY A C 1
ATOM 1575 O O . GLY A 1 200 ? 0.883 6.839 16.472 1.00 96.38 200 GLY A O 1
ATOM 1576 N N . ASN A 1 201 ? -0.116 8.465 15.305 1.00 95.31 201 ASN A N 1
ATOM 1577 C CA . ASN A 1 201 ? -1.476 7.999 15.568 1.00 95.31 201 ASN A CA 1
ATOM 1578 C C . ASN A 1 201 ? -1.773 6.613 14.967 1.00 95.31 201 ASN A C 1
ATOM 1580 O O . ASN A 1 201 ? -2.502 5.843 15.580 1.00 95.31 201 ASN A O 1
ATOM 1584 N N . ARG A 1 202 ? -1.211 6.239 13.808 1.00 95.88 202 ARG A N 1
ATOM 1585 C CA . ARG A 1 202 ? -1.404 4.881 13.257 1.00 95.88 202 ARG A CA 1
ATOM 1586 C C . ARG A 1 202 ? -0.613 3.862 14.051 1.00 95.88 202 ARG A C 1
ATOM 1588 O O . ARG A 1 202 ? -1.120 2.775 14.296 1.00 95.88 202 ARG A O 1
ATOM 1595 N N . LEU A 1 203 ? 0.591 4.222 14.493 1.00 97.12 203 LEU A N 1
ATOM 1596 C CA . LEU A 1 203 ? 1.381 3.351 15.364 1.00 97.12 203 LEU A CA 1
ATOM 1597 C C . LEU A 1 203 ? 0.652 3.112 16.687 1.00 97.12 203 LEU A C 1
ATOM 1599 O O . LEU A 1 203 ? 0.471 1.967 17.073 1.00 97.12 203 LEU A O 1
ATOM 1603 N N . ALA A 1 204 ? 0.172 4.168 17.344 1.00 96.62 204 ALA A N 1
ATOM 1604 C CA . ALA A 1 204 ? -0.571 4.042 18.595 1.00 96.62 204 ALA A CA 1
ATOM 1605 C C . ALA A 1 204 ? -1.870 3.236 18.415 1.00 96.62 204 ALA A C 1
ATOM 1607 O O . ALA A 1 204 ? -2.046 2.216 19.078 1.00 96.62 204 ALA A O 1
ATOM 1608 N N . GLY A 1 205 ? -2.726 3.631 17.465 1.00 96.25 205 GLY A N 1
ATOM 1609 C CA . GLY A 1 205 ? -4.037 3.005 17.249 1.00 96.25 205 GLY A CA 1
ATOM 1610 C C . GLY A 1 205 ? -3.988 1.589 16.676 1.00 96.25 205 GLY A C 1
ATOM 1611 O O . GLY A 1 205 ? -4.989 0.892 16.666 1.00 96.25 205 GLY A O 1
ATOM 1612 N N . THR A 1 206 ? -2.838 1.113 16.197 1.00 97.12 206 THR A N 1
ATOM 1613 C CA . THR A 1 206 ? -2.709 -0.304 15.811 1.00 97.12 206 THR A CA 1
ATOM 1614 C C . THR A 1 206 ? -2.113 -1.182 16.910 1.00 97.12 206 THR A C 1
ATOM 1616 O O . THR A 1 206 ? -2.237 -2.407 16.844 1.00 97.12 206 THR A O 1
ATOM 1619 N N . LEU A 1 207 ? -1.488 -0.577 17.925 1.00 96.50 207 LEU A N 1
ATOM 1620 C CA . LEU A 1 207 ? -0.785 -1.283 18.997 1.00 96.50 207 LEU A CA 1
ATOM 1621 C C . LEU A 1 207 ? -1.562 -1.360 20.314 1.00 96.50 207 LEU A C 1
ATOM 1623 O O . LEU A 1 207 ? -1.191 -2.157 21.175 1.00 96.50 207 LEU A O 1
ATOM 1627 N N . PHE A 1 208 ? -2.577 -0.525 20.533 1.00 94.88 208 PHE A N 1
ATOM 1628 C CA . PHE A 1 208 ? -3.284 -0.531 21.810 1.00 94.88 208 PHE A CA 1
ATOM 1629 C C . PHE A 1 208 ? -4.696 0.051 21.731 1.00 94.88 208 PHE A C 1
ATOM 1631 O O . PHE A 1 208 ? -4.957 0.974 20.967 1.00 94.88 208 PHE A O 1
ATOM 1638 N N . GLY A 1 209 ? -5.572 -0.435 22.614 1.00 92.31 209 GLY A N 1
ATOM 1639 C CA . GLY A 1 209 ? -6.840 0.204 22.978 1.00 92.31 209 GLY A CA 1
ATOM 1640 C C . GLY A 1 209 ? -8.071 -0.345 22.263 1.00 92.31 209 GLY A C 1
ATOM 1641 O O . GLY A 1 209 ? -9.142 -0.385 22.862 1.0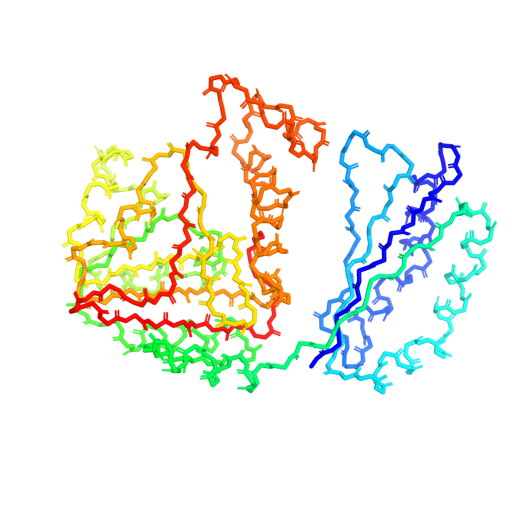0 92.31 209 GLY A O 1
ATOM 1642 N N . HIS A 1 210 ? -7.923 -0.820 21.030 1.00 96.75 210 HIS A N 1
ATOM 1643 C CA . HIS A 1 210 ? -9.047 -1.296 20.227 1.00 96.75 210 HIS A CA 1
ATOM 1644 C C . HIS A 1 210 ? -9.335 -2.779 20.464 1.00 96.75 210 HIS A C 1
ATOM 1646 O O . HIS A 1 210 ? -8.418 -3.580 20.636 1.00 96.75 210 HIS A O 1
ATOM 1652 N N . GLY A 1 211 ? -10.614 -3.163 20.428 1.00 96.50 211 GLY A N 1
ATOM 1653 C CA . GLY A 1 211 ? -11.008 -4.573 20.499 1.00 96.50 211 GLY A CA 1
ATOM 1654 C C . GLY A 1 211 ? -10.671 -5.326 19.211 1.00 96.50 211 GLY A C 1
ATOM 1655 O O . GLY A 1 211 ? -10.277 -6.493 19.261 1.00 96.50 211 GLY A O 1
ATOM 1656 N N . LYS A 1 212 ? -10.779 -4.641 18.062 1.00 98.31 212 LYS A N 1
ATOM 1657 C CA . LYS A 1 212 ? -10.417 -5.190 16.752 1.00 98.31 212 LYS A CA 1
ATOM 1658 C C . LYS A 1 212 ? -9.628 -4.201 15.891 1.00 98.31 212 LYS A C 1
ATOM 1660 O O . LYS A 1 212 ? -9.988 -3.031 15.792 1.00 98.31 212 LYS A O 1
ATOM 1665 N N . VAL A 1 213 ? -8.594 -4.688 15.209 1.00 98.62 213 VAL A N 1
ATOM 1666 C CA . VAL A 1 213 ? -7.816 -3.922 14.222 1.00 98.62 213 VAL A CA 1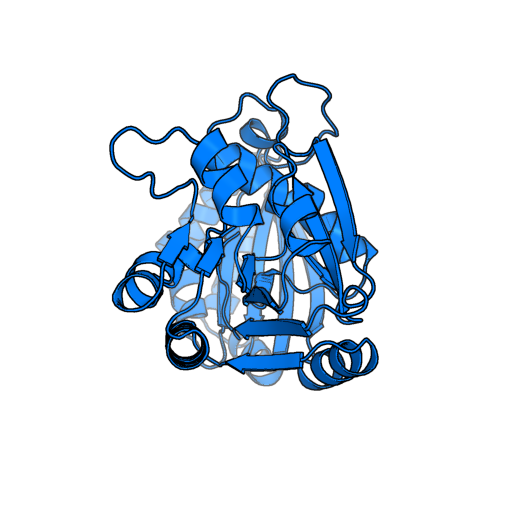
ATOM 1667 C C . VAL A 1 213 ? -7.857 -4.610 12.863 1.00 98.62 213 VAL A C 1
ATOM 1669 O O . VAL A 1 213 ? -7.604 -5.809 12.761 1.00 98.62 213 VAL A O 1
ATOM 1672 N N . TYR A 1 214 ? -8.131 -3.844 11.809 1.00 98.81 214 TYR A N 1
ATOM 1673 C CA . TYR A 1 214 ? -8.003 -4.301 10.428 1.00 98.81 214 TYR A CA 1
ATOM 1674 C C . TYR A 1 214 ? -6.799 -3.641 9.760 1.00 98.81 214 TYR A C 1
ATOM 1676 O O . TYR A 1 214 ? -6.699 -2.411 9.692 1.00 98.81 214 TYR A O 1
ATOM 1684 N N . TYR A 1 215 ? -5.916 -4.468 9.210 1.00 98.75 215 TYR A N 1
ATOM 1685 C CA . TYR A 1 215 ? -4.898 -4.052 8.258 1.00 98.75 215 TYR A CA 1
ATOM 1686 C C . TYR A 1 215 ? -5.379 -4.359 6.844 1.00 98.75 215 TYR A C 1
ATOM 1688 O O . TYR A 1 215 ? -5.441 -5.520 6.454 1.00 98.75 215 TYR A O 1
ATOM 1696 N N . VAL A 1 216 ? -5.698 -3.326 6.068 1.00 98.75 216 VAL A N 1
ATOM 1697 C CA . VAL A 1 216 ? -6.176 -3.465 4.685 1.00 98.75 216 VAL A CA 1
ATOM 1698 C C . VAL A 1 216 ? -5.055 -3.099 3.720 1.00 98.75 216 VAL A C 1
ATOM 1700 O O . VAL A 1 216 ? -4.493 -2.002 3.804 1.00 98.75 216 VAL A O 1
ATOM 1703 N N . LEU A 1 217 ? -4.690 -4.005 2.811 1.00 98.12 217 LEU A N 1
ATOM 1704 C CA . LEU A 1 217 ? -3.579 -3.791 1.886 1.00 98.12 217 LEU A CA 1
ATOM 1705 C C . LEU A 1 217 ? -3.784 -4.426 0.508 1.00 98.12 217 LEU A C 1
ATOM 1707 O O . LEU A 1 217 ? -4.372 -5.491 0.366 1.00 98.12 217 LEU A O 1
ATOM 1711 N N . GLY A 1 218 ? -3.207 -3.779 -0.504 1.00 95.44 218 GLY A N 1
ATOM 1712 C CA . GLY A 1 218 ? -2.966 -4.385 -1.807 1.00 95.44 218 GLY A CA 1
ATOM 1713 C C . GLY A 1 218 ? -1.662 -5.184 -1.829 1.00 95.44 218 GLY A C 1
ATOM 1714 O O . GLY A 1 218 ? -0.754 -4.964 -1.016 1.00 95.44 218 GLY A O 1
ATOM 1715 N N . ILE A 1 219 ? -1.532 -6.079 -2.806 1.00 92.56 219 ILE A N 1
ATOM 1716 C CA . ILE A 1 219 ? -0.339 -6.926 -2.998 1.00 92.56 219 ILE A CA 1
ATOM 1717 C C . ILE A 1 219 ? 0.950 -6.125 -3.234 1.00 92.56 219 ILE A C 1
ATOM 1719 O O . ILE A 1 219 ? 2.045 -6.595 -2.930 1.00 92.56 219 ILE A O 1
ATOM 1723 N N . ASN A 1 220 ? 0.839 -4.865 -3.665 1.00 90.25 220 ASN A N 1
ATOM 1724 C CA . ASN A 1 220 ? 1.962 -3.935 -3.815 1.00 90.25 220 ASN A CA 1
ATOM 1725 C C . ASN A 1 220 ? 2.733 -3.680 -2.512 1.00 90.25 220 ASN A C 1
ATOM 1727 O O . ASN A 1 220 ? 3.874 -3.189 -2.545 1.00 90.25 220 ASN A O 1
ATOM 1731 N N . LYS A 1 221 ? 2.121 -4.003 -1.367 1.00 94.94 221 LYS A N 1
ATOM 1732 C CA . LYS A 1 221 ? 2.682 -3.820 -0.027 1.00 94.94 221 LYS A CA 1
ATOM 1733 C C . LYS A 1 221 ? 3.468 -5.018 0.505 1.00 94.94 221 LYS A C 1
ATOM 1735 O O . LYS A 1 221 ? 4.195 -4.848 1.483 1.00 94.94 221 LYS A O 1
ATOM 1740 N N . ILE A 1 222 ? 3.375 -6.170 -0.157 1.00 94.94 222 ILE A N 1
ATOM 1741 C CA . ILE A 1 222 ? 3.988 -7.430 0.275 1.00 94.94 222 ILE A CA 1
ATOM 1742 C C . ILE A 1 222 ? 5.420 -7.533 -0.251 1.00 94.94 222 ILE A C 1
ATOM 1744 O O . ILE A 1 222 ? 5.711 -7.114 -1.376 1.00 94.94 222 ILE A O 1
ATOM 1748 N N . ARG A 1 223 ? 6.339 -8.042 0.567 1.00 92.75 223 ARG A N 1
ATOM 1749 C CA . ARG A 1 223 ? 7.749 -8.235 0.220 1.00 92.75 223 ARG A CA 1
ATOM 1750 C C . ARG A 1 223 ? 8.267 -9.588 0.717 1.00 92.75 223 ARG A C 1
ATOM 1752 O O . ARG A 1 223 ? 7.779 -10.050 1.740 1.00 92.75 223 ARG A O 1
ATOM 1759 N N . PRO A 1 224 ? 9.277 -10.189 0.066 1.00 91.25 224 PRO A N 1
ATOM 1760 C CA . PRO A 1 224 ? 9.771 -11.511 0.461 1.00 91.25 224 PRO A CA 1
ATOM 1761 C C . PRO A 1 224 ? 10.281 -11.561 1.907 1.00 91.25 224 PRO A C 1
ATOM 1763 O O . PRO A 1 224 ? 9.970 -12.484 2.654 1.00 91.25 224 PRO A O 1
ATOM 1766 N N . THR A 1 225 ? 11.034 -10.538 2.326 1.00 94.44 225 THR A N 1
ATOM 1767 C CA . THR A 1 225 ? 11.662 -10.481 3.654 1.00 94.44 225 THR A CA 1
ATOM 1768 C C . THR A 1 225 ? 11.215 -9.267 4.469 1.00 94.44 225 THR A C 1
ATOM 1770 O O . THR A 1 225 ? 10.657 -8.299 3.939 1.00 94.44 225 THR A O 1
ATOM 1773 N N . LEU A 1 226 ? 11.477 -9.301 5.779 1.00 97.06 226 LEU A N 1
ATOM 1774 C CA . LEU A 1 226 ? 11.288 -8.147 6.659 1.00 97.06 226 LEU A CA 1
ATOM 1775 C C . LEU A 1 226 ? 12.184 -6.977 6.228 1.00 97.06 226 LEU A C 1
ATOM 1777 O O . LEU A 1 226 ? 11.733 -5.833 6.194 1.00 97.06 226 LEU A O 1
ATOM 1781 N N . GLU A 1 227 ? 13.430 -7.246 5.848 1.00 96.44 227 GLU A N 1
ATOM 1782 C CA . GLU A 1 227 ? 14.376 -6.247 5.352 1.00 96.44 227 GLU A CA 1
ATOM 1783 C C . GLU A 1 227 ? 13.840 -5.548 4.097 1.00 96.44 227 GLU A C 1
ATOM 1785 O O . GLU A 1 227 ? 13.885 -4.318 4.006 1.00 96.44 227 GLU A O 1
ATOM 1790 N N . ASP A 1 228 ? 13.253 -6.305 3.168 1.00 92.19 228 ASP A N 1
ATOM 1791 C CA . ASP A 1 228 ? 12.607 -5.754 1.977 1.00 92.19 228 ASP A CA 1
ATOM 1792 C C . ASP A 1 228 ? 11.357 -4.933 2.329 1.00 92.19 228 ASP A C 1
ATOM 1794 O O . ASP A 1 228 ? 11.115 -3.880 1.728 1.00 92.19 228 ASP A O 1
ATOM 1798 N N . ALA A 1 229 ? 10.565 -5.372 3.315 1.00 96.38 229 ALA A N 1
ATOM 1799 C CA . ALA A 1 229 ? 9.397 -4.637 3.805 1.00 96.38 229 ALA A CA 1
ATOM 1800 C C . ALA A 1 229 ? 9.796 -3.302 4.462 1.00 96.38 229 ALA A C 1
ATOM 1802 O O . ALA A 1 229 ? 9.191 -2.264 4.173 1.00 96.38 229 ALA A O 1
ATOM 1803 N N . ILE A 1 230 ? 10.862 -3.293 5.269 1.00 96.88 230 ILE A N 1
ATOM 1804 C CA . ILE A 1 230 ? 11.473 -2.076 5.826 1.00 96.88 230 ILE A CA 1
ATOM 1805 C C . ILE A 1 230 ? 11.995 -1.188 4.691 1.00 96.88 230 ILE A C 1
ATOM 1807 O O . ILE A 1 230 ? 11.752 0.024 4.677 1.00 96.88 230 ILE A O 1
ATOM 1811 N N . GLY A 1 231 ? 12.673 -1.789 3.712 1.00 92.69 231 GLY A N 1
ATOM 1812 C CA . GLY A 1 231 ? 13.177 -1.120 2.520 1.00 92.69 231 GLY A CA 1
ATOM 1813 C C . GLY A 1 231 ? 12.068 -0.399 1.759 1.00 92.69 231 GLY A C 1
ATOM 1814 O O . GLY A 1 231 ? 12.202 0.796 1.484 1.00 92.69 231 GLY A O 1
ATOM 1815 N N . ARG A 1 232 ? 10.943 -1.077 1.497 1.00 93.38 232 ARG A N 1
ATOM 1816 C CA . ARG A 1 232 ? 9.736 -0.491 0.895 1.00 93.38 232 ARG A CA 1
ATOM 1817 C C . ARG A 1 232 ? 9.184 0.645 1.747 1.00 93.38 232 ARG A C 1
ATOM 1819 O O . ARG A 1 232 ? 8.914 1.724 1.218 1.00 93.38 232 ARG A O 1
ATOM 1826 N N . ALA A 1 233 ? 9.003 0.424 3.046 1.00 95.00 233 ALA A N 1
ATOM 1827 C CA . ALA A 1 233 ? 8.417 1.424 3.929 1.00 95.00 233 ALA A CA 1
ATOM 1828 C C . ALA A 1 233 ? 9.226 2.733 3.895 1.00 95.00 233 ALA A C 1
ATOM 1830 O O . ALA A 1 233 ? 8.654 3.817 3.753 1.00 95.00 233 ALA A O 1
ATOM 1831 N N . ARG A 1 234 ? 10.561 2.631 3.938 1.00 93.00 234 ARG A N 1
ATOM 1832 C CA . ARG A 1 234 ? 11.475 3.782 3.948 1.00 93.00 234 ARG A CA 1
ATOM 1833 C C . ARG A 1 234 ? 11.695 4.422 2.583 1.00 93.00 234 ARG A C 1
ATOM 1835 O O . ARG A 1 234 ? 11.843 5.637 2.531 1.00 93.00 234 ARG A O 1
ATOM 1842 N N . ASN A 1 235 ? 11.766 3.636 1.510 1.00 87.38 235 ASN A N 1
ATOM 1843 C CA . ASN A 1 235 ? 12.224 4.110 0.196 1.00 87.38 235 ASN A CA 1
ATOM 1844 C C . ASN A 1 235 ? 11.123 4.183 -0.865 1.00 87.38 235 ASN A C 1
ATOM 1846 O O . ASN A 1 235 ? 11.372 4.694 -1.949 1.00 87.38 235 ASN A O 1
ATOM 1850 N N . THR A 1 236 ? 9.920 3.699 -0.565 1.00 88.62 236 THR A N 1
ATOM 1851 C CA . THR A 1 236 ? 8.756 3.793 -1.453 1.00 88.62 236 THR A CA 1
ATOM 1852 C C . THR A 1 236 ? 7.616 4.501 -0.734 1.00 88.62 236 THR A C 1
ATOM 1854 O O . THR A 1 236 ? 7.243 5.609 -1.107 1.00 88.62 236 THR A O 1
ATOM 1857 N N . ALA A 1 237 ? 7.118 3.927 0.364 1.00 92.25 237 ALA A N 1
ATOM 1858 C CA . ALA A 1 237 ? 5.918 4.441 1.020 1.00 92.25 237 ALA A CA 1
ATOM 1859 C C . ALA A 1 237 ? 6.127 5.826 1.655 1.00 92.25 237 ALA A C 1
ATOM 1861 O O . ALA A 1 237 ? 5.255 6.688 1.544 1.00 92.25 237 ALA A O 1
ATOM 1862 N N . ALA A 1 238 ? 7.256 6.054 2.336 1.00 93.12 238 ALA A N 1
ATOM 1863 C CA . ALA A 1 238 ? 7.545 7.346 2.957 1.00 93.12 238 ALA A CA 1
ATOM 1864 C C . ALA A 1 238 ? 7.807 8.467 1.925 1.00 93.12 238 ALA A C 1
ATOM 1866 O O . ALA A 1 238 ? 7.165 9.507 2.062 1.00 93.12 238 ALA A O 1
ATOM 1867 N N . PRO A 1 239 ? 8.640 8.287 0.876 1.00 90.44 239 PRO A N 1
ATOM 1868 C CA . PRO A 1 239 ? 8.800 9.289 -0.181 1.00 90.44 239 PRO A CA 1
ATOM 1869 C C . PRO A 1 239 ? 7.490 9.622 -0.904 1.00 90.44 239 PRO A C 1
ATOM 1871 O O . PRO A 1 239 ? 7.159 10.798 -1.040 1.00 90.44 239 PRO A O 1
ATOM 1874 N N . LEU A 1 240 ? 6.693 8.611 -1.277 1.00 90.38 240 LEU A N 1
ATOM 1875 C CA . LEU A 1 240 ? 5.391 8.832 -1.920 1.00 90.38 240 LEU A CA 1
ATOM 1876 C C . LEU A 1 240 ? 4.420 9.599 -1.013 1.00 90.38 240 LEU A C 1
ATOM 1878 O O . LEU A 1 240 ? 3.716 10.493 -1.476 1.00 90.38 240 LEU A O 1
ATOM 1882 N N . ASN A 1 241 ? 4.402 9.302 0.291 1.00 92.94 241 ASN A N 1
ATOM 1883 C CA . ASN A 1 241 ? 3.596 10.078 1.234 1.00 92.94 241 ASN A CA 1
ATOM 1884 C C . ASN A 1 241 ? 4.122 11.502 1.430 1.00 92.94 241 ASN A C 1
ATOM 1886 O O . ASN A 1 241 ? 3.309 12.409 1.545 1.00 92.94 241 ASN A O 1
ATOM 1890 N N . ALA A 1 242 ? 5.440 11.707 1.468 1.00 93.25 242 ALA A N 1
ATOM 1891 C CA . ALA A 1 242 ? 6.026 13.040 1.591 1.00 93.25 242 ALA A CA 1
ATOM 1892 C C . ALA A 1 242 ? 5.658 13.913 0.385 1.00 93.25 242 ALA A C 1
ATOM 1894 O O . ALA A 1 242 ? 5.303 15.071 0.568 1.00 93.25 242 ALA A O 1
ATOM 1895 N N . LYS A 1 243 ? 5.648 13.325 -0.818 1.00 91.00 243 LYS A N 1
ATOM 1896 C CA . LYS A 1 243 ? 5.165 13.968 -2.045 1.00 91.00 243 LYS A CA 1
ATOM 1897 C C . LYS A 1 243 ? 3.676 14.286 -2.000 1.00 91.00 243 LYS A C 1
ATOM 1899 O O . LYS A 1 243 ? 3.294 15.420 -2.248 1.00 91.00 243 LYS A O 1
ATOM 1904 N N . ARG A 1 244 ? 2.834 13.320 -1.618 1.00 92.12 244 ARG A N 1
ATOM 1905 C CA . ARG A 1 244 ? 1.380 13.525 -1.471 1.00 92.12 244 ARG A CA 1
ATOM 1906 C C . ARG A 1 244 ? 1.033 14.627 -0.462 1.00 92.12 244 ARG A C 1
ATOM 1908 O O . ARG A 1 244 ? 0.010 15.280 -0.608 1.00 92.12 244 ARG A O 1
ATOM 1915 N N . LEU A 1 245 ? 1.846 14.777 0.582 1.00 91.94 245 LEU A N 1
ATOM 1916 C CA . LEU A 1 245 ? 1.675 15.776 1.637 1.00 91.94 245 LEU A CA 1
ATOM 1917 C C . LEU A 1 245 ? 2.473 17.065 1.381 1.00 91.94 245 LEU A C 1
ATOM 1919 O O . LEU A 1 245 ? 2.550 17.885 2.290 1.00 91.94 245 LEU A O 1
ATOM 1923 N N . GLU A 1 246 ? 3.096 17.211 0.206 1.00 93.19 246 GLU A N 1
ATOM 1924 C CA . GLU A 1 246 ? 3.866 18.399 -0.198 1.00 93.19 246 GLU A CA 1
ATOM 1925 C C . GLU A 1 246 ? 4.905 18.835 0.857 1.00 93.19 246 GLU A C 1
ATOM 1927 O O . GLU A 1 246 ? 5.075 20.011 1.164 1.00 93.19 246 GLU A O 1
ATOM 1932 N N . CYS A 1 247 ? 5.588 17.865 1.474 1.00 93.00 247 CYS A N 1
ATOM 1933 C CA . CYS A 1 247 ? 6.554 18.133 2.539 1.00 93.00 247 CYS A CA 1
ATOM 1934 C C . CYS A 1 247 ? 7.879 18.664 1.975 1.00 93.00 247 CYS A C 1
ATOM 1936 O O . CYS A 1 247 ? 8.429 18.065 1.049 1.00 93.00 247 CYS A O 1
ATOM 1938 N N . GLU A 1 248 ? 8.503 19.651 2.631 1.00 94.25 248 GLU A N 1
ATOM 1939 C CA . GLU A 1 248 ? 9.821 20.187 2.249 1.00 94.25 248 GLU A CA 1
ATOM 1940 C C . GLU A 1 248 ? 10.972 19.250 2.664 1.00 94.25 248 GLU A C 1
ATOM 1942 O O . GLU A 1 248 ? 11.852 19.569 3.471 1.00 94.25 248 GLU A O 1
ATOM 1947 N N . THR A 1 249 ? 10.979 18.040 2.107 1.00 92.94 249 THR A N 1
ATOM 1948 C CA . THR A 1 249 ? 11.936 16.982 2.442 1.00 92.94 249 THR A CA 1
ATOM 1949 C C . THR A 1 249 ? 12.783 16.584 1.236 1.00 92.94 249 THR A C 1
ATOM 1951 O O . THR A 1 249 ? 12.309 16.597 0.102 1.00 92.94 249 THR A O 1
ATOM 1954 N N . PRO A 1 250 ? 14.042 16.147 1.438 1.00 90.25 250 PRO A N 1
ATOM 1955 C CA . PRO A 1 250 ? 14.864 15.672 0.330 1.00 90.25 250 PRO A CA 1
ATOM 1956 C C . PRO A 1 250 ? 14.240 14.500 -0.434 1.00 90.25 250 PRO A C 1
ATOM 1958 O O . PRO A 1 250 ? 14.451 14.397 -1.635 1.00 90.25 250 PRO A O 1
ATOM 1961 N N . CYS A 1 251 ? 13.492 13.621 0.242 1.00 88.44 251 CYS A N 1
ATOM 1962 C CA . CYS A 1 251 ? 12.876 12.461 -0.397 1.00 88.44 251 CYS A CA 1
ATOM 1963 C C . CYS A 1 251 ? 11.633 12.800 -1.219 1.00 88.44 251 CYS A C 1
ATOM 1965 O O . CYS A 1 251 ? 11.313 12.040 -2.122 1.00 88.44 251 CYS A O 1
ATOM 1967 N N . GLU A 1 252 ? 10.963 13.919 -0.940 1.00 87.56 252 GLU A N 1
ATOM 1968 C CA . GLU A 1 252 ? 9.932 14.453 -1.832 1.00 87.56 252 GLU A CA 1
ATOM 1969 C C . GLU A 1 252 ? 10.574 14.965 -3.132 1.00 87.56 252 GLU A C 1
ATOM 1971 O O . GLU A 1 252 ? 10.199 14.528 -4.213 1.00 87.56 252 GLU A O 1
ATOM 1976 N N . LYS A 1 253 ? 11.641 15.769 -3.033 1.00 83.56 253 LYS A N 1
ATOM 1977 C CA . LYS A 1 253 ? 12.311 16.376 -4.204 1.00 83.56 253 LYS A CA 1
ATOM 1978 C C . LYS A 1 253 ? 13.107 15.390 -5.054 1.00 83.56 253 LYS A C 1
ATOM 1980 O O . LYS A 1 253 ? 13.414 15.654 -6.216 1.00 83.56 253 LYS A O 1
ATOM 1985 N N . ARG A 1 254 ? 13.591 14.319 -4.425 1.00 79.12 254 ARG A N 1
ATOM 1986 C CA . ARG A 1 254 ? 14.577 13.390 -4.993 1.00 79.12 254 ARG A CA 1
ATOM 1987 C C . ARG A 1 254 ? 14.140 11.928 -4.914 1.00 79.12 254 ARG A C 1
ATOM 1989 O O . ARG A 1 254 ? 14.979 11.077 -5.151 1.00 79.12 254 ARG A O 1
ATOM 1996 N N . GLY A 1 255 ? 12.886 11.621 -4.580 1.00 73.44 255 GLY A N 1
ATOM 1997 C CA . GLY A 1 255 ? 12.273 10.298 -4.774 1.00 73.44 255 GLY A CA 1
ATOM 1998 C C . GLY A 1 255 ? 12.888 9.133 -3.993 1.00 73.44 255 GLY A C 1
ATOM 1999 O O . GLY A 1 255 ? 12.412 8.005 -4.082 1.00 73.44 255 GLY A O 1
ATOM 2000 N N . VAL A 1 256 ? 13.947 9.376 -3.221 1.00 76.31 256 VAL A N 1
ATOM 2001 C CA . VAL A 1 256 ? 14.677 8.373 -2.445 1.00 76.31 256 VAL A CA 1
ATOM 2002 C C . VAL A 1 256 ? 14.909 8.878 -1.030 1.00 76.31 256 VAL A C 1
ATOM 2004 O O . VAL A 1 256 ? 15.043 10.079 -0.791 1.00 76.31 256 VAL A O 1
ATOM 2007 N N . CYS A 1 257 ? 14.955 7.963 -0.064 1.00 85.44 257 CYS A N 1
ATOM 2008 C CA . CYS A 1 257 ? 15.203 8.325 1.324 1.00 85.44 257 CYS A CA 1
ATOM 2009 C C . CYS A 1 257 ? 16.656 8.774 1.524 1.00 85.44 257 CYS A C 1
ATOM 2011 O O . CYS A 1 257 ? 17.588 8.073 1.140 1.00 85.44 257 CYS A O 1
ATOM 2013 N N . TYR A 1 258 ? 16.839 9.921 2.179 1.00 86.00 258 TYR A N 1
ATOM 2014 C CA . TYR A 1 258 ? 18.149 10.453 2.583 1.00 86.00 258 TYR A CA 1
ATOM 2015 C C . TYR A 1 258 ? 18.397 10.332 4.092 1.00 86.00 258 TYR A C 1
ATOM 2017 O O . TYR A 1 258 ? 19.334 10.937 4.600 1.00 86.00 258 TYR A O 1
ATOM 2025 N N . ASP A 1 259 ? 17.520 9.623 4.811 1.00 90.25 259 ASP A N 1
ATOM 2026 C CA . ASP A 1 259 ? 17.506 9.576 6.280 1.00 90.25 259 ASP A CA 1
ATOM 2027 C C . ASP A 1 259 ? 17.617 10.977 6.916 1.00 90.25 259 ASP A C 1
ATOM 2029 O O . ASP A 1 259 ? 18.417 11.250 7.813 1.00 90.25 259 ASP A O 1
ATOM 2033 N N . CYS A 1 260 ? 16.836 11.914 6.371 1.00 91.50 260 CYS A N 1
ATOM 2034 C CA . CYS A 1 260 ? 16.955 13.319 6.721 1.00 91.50 260 CYS A CA 1
ATOM 2035 C C . CYS A 1 260 ? 16.510 13.593 8.165 1.00 91.50 260 CYS A C 1
ATOM 2037 O O . CYS A 1 260 ? 15.663 12.904 8.734 1.00 91.50 260 CYS A O 1
ATOM 2039 N N . GLN A 1 261 ? 17.046 14.674 8.728 1.00 92.88 261 GLN A N 1
ATOM 2040 C CA . GLN A 1 261 ? 16.679 15.184 10.054 1.00 92.88 261 GLN A CA 1
ATOM 2041 C C . GLN A 1 261 ? 15.913 16.515 9.964 1.00 92.88 261 GLN A C 1
ATOM 2043 O O . GLN A 1 261 ? 15.886 17.288 10.915 1.00 92.88 261 GLN A O 1
ATOM 2048 N N . GLY A 1 262 ? 15.322 16.806 8.798 1.00 91.69 262 GLY A N 1
ATOM 2049 C CA . GLY A 1 262 ? 14.557 18.033 8.570 1.00 91.69 262 GLY A CA 1
ATOM 2050 C C . GLY A 1 262 ? 13.280 18.078 9.411 1.00 91.69 262 GLY A C 1
ATOM 2051 O O . GLY A 1 262 ? 12.700 17.034 9.714 1.00 91.69 262 GLY A O 1
ATOM 2052 N N . ALA A 1 263 ? 12.832 19.286 9.763 1.00 93.12 263 ALA A N 1
ATOM 2053 C CA . ALA A 1 263 ? 11.638 19.495 10.586 1.00 93.12 263 ALA A CA 1
ATOM 2054 C C . ALA A 1 263 ? 10.379 18.842 9.980 1.00 93.12 263 ALA A C 1
ATOM 2056 O O . ALA A 1 263 ? 9.602 18.216 10.709 1.00 93.12 263 ALA A O 1
ATOM 2057 N N . ASP A 1 264 ? 10.272 18.886 8.650 1.00 93.38 264 ASP A N 1
ATOM 2058 C CA . ASP A 1 264 ? 9.138 18.404 7.850 1.00 93.38 264 ASP A CA 1
ATOM 2059 C C . ASP A 1 264 ? 9.144 16.886 7.612 1.00 93.38 264 ASP A C 1
ATOM 2061 O O . ASP A 1 264 ? 8.317 16.354 6.872 1.00 93.38 264 ASP A O 1
ATOM 2065 N N . ARG A 1 265 ? 10.072 16.135 8.225 1.00 94.69 265 ARG A N 1
ATOM 2066 C CA . ARG A 1 265 ? 10.082 14.677 8.070 1.00 94.69 265 ARG A CA 1
ATOM 2067 C C . ARG A 1 265 ? 8.816 14.052 8.668 1.00 94.69 265 ARG A C 1
ATOM 2069 O O . ARG A 1 265 ? 8.505 14.226 9.849 1.00 94.69 265 ARG A O 1
ATOM 2076 N N . ILE A 1 266 ? 8.155 13.218 7.868 1.00 94.88 266 ILE A N 1
ATOM 2077 C CA . ILE A 1 266 ? 6.966 12.445 8.262 1.00 94.88 266 ILE A CA 1
ATOM 2078 C C . ILE A 1 266 ? 7.294 11.023 8.736 1.00 94.88 266 ILE A C 1
ATOM 2080 O O . ILE A 1 266 ? 6.398 10.243 9.026 1.00 94.88 266 ILE A O 1
ATOM 2084 N N . CYS A 1 267 ? 8.572 10.650 8.776 1.00 95.00 267 CYS A N 1
ATOM 2085 C CA . CYS A 1 267 ? 9.045 9.315 9.141 1.00 95.00 267 CYS A CA 1
ATOM 2086 C C . CYS A 1 267 ? 9.753 9.334 10.501 1.00 95.00 267 CYS A C 1
ATOM 2088 O O . CYS A 1 267 ? 10.951 9.068 10.585 1.00 95.00 267 CYS A O 1
ATOM 2090 N N . ARG A 1 268 ? 9.038 9.736 11.556 1.00 96.25 268 ARG A N 1
ATOM 2091 C CA . ARG A 1 268 ? 9.606 9.985 12.893 1.00 96.25 268 ARG A CA 1
ATOM 2092 C C . ARG A 1 268 ? 9.701 8.732 13.755 1.00 96.25 268 ARG A C 1
ATOM 2094 O O . ARG A 1 268 ? 10.630 8.622 14.547 1.00 96.25 268 ARG A O 1
ATOM 2101 N N . ALA A 1 269 ? 8.780 7.794 13.581 1.00 97.00 269 ALA A N 1
ATOM 2102 C CA . ALA A 1 269 ? 8.785 6.512 14.267 1.00 97.00 269 ALA A CA 1
ATOM 2103 C C . ALA A 1 269 ? 8.485 5.385 13.278 1.00 97.00 269 ALA A C 1
ATOM 2105 O O . ALA A 1 269 ? 7.783 5.589 12.287 1.00 97.00 269 ALA A O 1
ATOM 2106 N N . MET A 1 270 ? 9.034 4.206 13.558 1.00 97.44 270 MET A N 1
ATOM 2107 C CA . MET A 1 270 ? 8.784 2.979 12.812 1.00 97.44 270 MET A CA 1
ATOM 2108 C C . MET A 1 270 ? 8.506 1.853 13.798 1.00 97.44 270 MET A C 1
ATOM 2110 O O . MET A 1 270 ? 9.220 1.726 14.793 1.00 97.44 270 MET A O 1
ATOM 2114 N N . THR A 1 271 ? 7.504 1.031 13.508 1.00 98.19 271 THR A N 1
ATOM 2115 C CA . THR A 1 271 ? 7.222 -0.194 14.259 1.00 98.19 271 THR A CA 1
ATOM 2116 C C . THR A 1 271 ? 7.343 -1.403 13.349 1.00 98.19 271 THR A C 1
ATOM 2118 O O . THR A 1 271 ? 7.129 -1.319 12.137 1.00 98.19 271 THR A O 1
ATOM 2121 N N . ILE A 1 272 ? 7.700 -2.525 13.968 1.00 98.62 272 ILE A N 1
ATOM 2122 C CA . ILE A 1 272 ? 7.614 -3.853 13.377 1.00 98.62 272 ILE A CA 1
ATOM 2123 C C . ILE A 1 272 ? 6.667 -4.644 14.273 1.00 98.62 272 ILE A C 1
ATOM 2125 O O . ILE A 1 272 ? 6.983 -4.900 15.437 1.00 98.62 272 ILE A O 1
ATOM 2129 N N . THR A 1 273 ? 5.498 -4.986 13.746 1.00 98.31 273 THR A N 1
ATOM 2130 C CA . THR A 1 273 ? 4.504 -5.796 14.448 1.00 98.31 273 THR A CA 1
ATOM 2131 C C . THR A 1 273 ? 4.699 -7.250 14.038 1.00 98.31 273 THR A C 1
ATOM 2133 O O . THR A 1 273 ? 4.451 -7.617 12.891 1.00 98.31 273 THR A O 1
ATOM 2136 N N . TYR A 1 274 ? 5.176 -8.072 14.975 1.00 97.75 274 TYR A N 1
ATOM 2137 C CA . TYR A 1 274 ? 5.467 -9.491 14.735 1.00 97.75 274 TYR A CA 1
ATOM 2138 C C . TYR A 1 274 ? 4.235 -10.400 14.837 1.00 97.75 274 TYR A C 1
ATOM 2140 O O . TYR A 1 274 ? 4.246 -11.489 14.265 1.00 97.75 274 TYR A O 1
ATOM 2148 N N . ALA A 1 275 ? 3.224 -9.987 15.602 1.00 97.38 275 ALA A N 1
ATOM 2149 C CA . ALA A 1 275 ? 1.981 -10.709 15.864 1.00 97.38 275 ALA A CA 1
ATOM 2150 C C . ALA A 1 275 ? 0.914 -9.723 16.395 1.00 97.38 275 ALA A C 1
ATOM 2152 O O . ALA A 1 275 ? 1.281 -8.615 16.808 1.00 97.38 275 ALA A O 1
ATOM 2153 N N . PRO A 1 276 ? -0.382 -10.092 16.413 1.00 97.50 276 PRO A N 1
ATOM 2154 C CA . PRO A 1 276 ? -1.429 -9.320 17.082 1.00 97.50 276 PRO A CA 1
ATOM 2155 C C . PRO A 1 276 ? -1.099 -9.005 18.544 1.00 97.50 276 PRO A C 1
ATOM 2157 O O . PRO A 1 276 ? -0.435 -9.783 19.234 1.00 97.50 276 PRO A O 1
ATOM 2160 N N . MET A 1 277 ? -1.601 -7.872 19.032 1.00 97.31 277 MET A N 1
ATOM 2161 C CA . MET A 1 277 ? -1.482 -7.512 20.444 1.00 97.31 277 MET A CA 1
ATOM 2162 C C . MET A 1 277 ? -2.359 -8.428 21.304 1.00 97.31 277 MET A C 1
ATOM 2164 O O . MET A 1 277 ? -3.408 -8.905 20.871 1.00 97.31 277 MET A O 1
ATOM 2168 N N . MET A 1 278 ? -1.936 -8.685 22.543 1.00 95.12 278 MET A N 1
ATOM 2169 C CA . MET A 1 278 ? -2.686 -9.555 23.452 1.00 95.12 278 MET A CA 1
ATOM 2170 C C . MET A 1 278 ? -4.098 -9.009 23.691 1.00 95.12 278 MET A C 1
ATOM 2172 O O . MET A 1 278 ? -4.255 -7.865 24.107 1.00 95.12 278 MET A O 1
ATOM 2176 N N . GLY A 1 279 ? -5.115 -9.843 23.461 1.00 92.50 279 GLY A N 1
ATOM 2177 C CA . GLY A 1 279 ? -6.520 -9.471 23.658 1.00 92.50 279 GLY A CA 1
ATOM 2178 C C . GLY A 1 279 ? -7.117 -8.571 22.569 1.00 92.50 279 GLY A C 1
ATOM 2179 O O . GLY A 1 279 ? -8.264 -8.166 22.715 1.00 92.50 279 GLY A O 1
ATOM 2180 N N . GLN A 1 280 ? -6.376 -8.283 21.494 1.00 95.69 280 GLN A N 1
ATOM 2181 C CA . GLN A 1 280 ? -6.845 -7.509 20.344 1.00 95.69 280 GLN A CA 1
ATOM 2182 C C . GLN A 1 280 ? -7.004 -8.434 19.134 1.00 95.69 280 GLN A C 1
ATOM 2184 O O . GLN A 1 280 ? -6.013 -8.915 18.571 1.00 95.69 280 GLN A O 1
ATOM 2189 N N . GLU A 1 281 ? -8.240 -8.657 18.686 1.00 97.94 281 GLU A N 1
ATOM 2190 C CA . GLU A 1 281 ? -8.464 -9.359 17.422 1.00 97.94 281 GLU A CA 1
ATOM 2191 C C . GLU A 1 281 ? -7.854 -8.544 16.281 1.00 97.94 281 GLU A C 1
ATOM 2193 O O . GLU A 1 281 ? -8.075 -7.340 16.170 1.00 97.94 281 GLU A O 1
ATOM 2198 N N . THR A 1 282 ? -7.050 -9.174 15.429 1.00 98.62 282 THR A N 1
ATOM 2199 C CA . THR A 1 282 ? -6.391 -8.462 14.332 1.00 98.62 282 THR A CA 1
ATOM 2200 C C . THR A 1 282 ? -6.559 -9.232 13.037 1.00 98.62 282 THR A C 1
ATOM 2202 O O . THR A 1 282 ? -6.197 -10.405 12.950 1.00 98.62 282 THR A O 1
ATOM 2205 N N . GLU A 1 283 ? -7.104 -8.558 12.031 1.00 98.81 283 GLU A N 1
ATOM 2206 C CA . GLU A 1 283 ? -7.397 -9.130 10.725 1.00 98.81 283 GLU A CA 1
ATOM 2207 C C . GLU A 1 283 ? -6.591 -8.434 9.629 1.00 98.81 283 GLU A C 1
ATOM 2209 O O . GLU A 1 283 ? -6.529 -7.206 9.561 1.00 98.81 283 GLU A O 1
ATOM 2214 N N . VAL A 1 284 ? -5.966 -9.231 8.768 1.00 98.81 284 VAL A N 1
ATOM 2215 C CA . VAL A 1 284 ? -5.237 -8.775 7.589 1.00 98.81 284 VAL A CA 1
ATOM 2216 C C . VAL A 1 284 ? -6.103 -9.047 6.364 1.00 98.81 284 VAL A C 1
ATOM 2218 O O . VAL A 1 284 ? -6.348 -10.197 6.003 1.00 98.81 284 VAL A O 1
ATOM 2221 N N . VAL A 1 285 ? -6.567 -7.974 5.731 1.00 98.81 285 VAL A N 1
ATOM 2222 C CA . VAL A 1 285 ? -7.383 -8.001 4.517 1.00 98.81 285 VAL A CA 1
ATOM 2223 C C . VAL A 1 285 ? -6.483 -7.719 3.318 1.00 98.81 285 VAL A C 1
ATOM 2225 O O . VAL A 1 285 ? -5.983 -6.603 3.152 1.00 98.81 285 VAL A O 1
ATOM 2228 N N . ILE A 1 286 ? -6.256 -8.743 2.499 1.00 98.38 286 ILE A N 1
ATOM 2229 C CA . ILE A 1 286 ? -5.380 -8.698 1.326 1.00 98.38 286 ILE A CA 1
ATOM 2230 C C . ILE A 1 286 ? -6.232 -8.588 0.065 1.00 98.38 286 ILE A C 1
ATOM 2232 O O . ILE A 1 286 ? -7.128 -9.393 -0.168 1.00 98.38 286 ILE A O 1
ATOM 2236 N N . ILE A 1 287 ? -5.909 -7.621 -0.785 1.00 96.56 287 ILE A N 1
ATOM 2237 C CA . ILE A 1 287 ? -6.575 -7.404 -2.069 1.00 96.56 287 ILE A CA 1
ATOM 2238 C C . ILE A 1 287 ? -5.575 -7.734 -3.176 1.00 96.56 287 ILE A C 1
ATOM 2240 O O . ILE A 1 287 ? -4.482 -7.159 -3.204 1.00 96.56 287 ILE A O 1
ATOM 2244 N N . LYS A 1 288 ? -5.928 -8.624 -4.114 1.00 92.25 288 LYS A N 1
ATOM 2245 C CA . LYS A 1 288 ? -5.065 -9.065 -5.234 1.00 92.25 288 LYS A CA 1
ATOM 2246 C C . LYS A 1 288 ? -4.901 -8.008 -6.340 1.00 92.25 288 LYS A C 1
ATOM 2248 O O . LYS A 1 288 ? -4.771 -8.322 -7.522 1.00 92.25 288 LYS A O 1
ATOM 2253 N N . LYS A 1 289 ? -4.888 -6.735 -5.950 1.00 87.00 289 LYS A N 1
ATOM 2254 C CA . LYS A 1 289 ? -4.653 -5.563 -6.794 1.00 87.00 289 LYS A CA 1
ATOM 2255 C C . LYS A 1 289 ? -3.696 -4.605 -6.098 1.00 87.00 289 LYS A C 1
ATOM 2257 O O . LYS A 1 289 ? -3.462 -4.676 -4.890 1.00 87.00 289 LYS A O 1
ATOM 2262 N N . PHE A 1 290 ? -3.122 -3.709 -6.884 1.00 86.44 290 PHE A N 1
ATOM 2263 C CA . PHE A 1 290 ? -2.350 -2.591 -6.362 1.00 86.44 290 PHE A CA 1
ATOM 2264 C C . PHE A 1 290 ? -3.328 -1.575 -5.783 1.00 86.44 290 PHE A C 1
ATOM 2266 O O . PHE A 1 290 ? -4.308 -1.229 -6.436 1.00 86.44 290 PHE A O 1
ATOM 2273 N N . LEU A 1 291 ? -3.094 -1.159 -4.539 1.00 89.50 291 LEU A N 1
ATOM 2274 C CA . LEU A 1 291 ? -3.981 -0.233 -3.846 1.00 89.50 291 LEU A CA 1
ATOM 2275 C C . LEU A 1 291 ? -3.183 0.633 -2.871 1.00 89.50 291 LEU A C 1
ATOM 2277 O O . LEU A 1 291 ? -2.335 0.132 -2.116 1.00 89.50 291 LEU A O 1
ATOM 2281 N N . GLY A 1 292 ? -3.474 1.928 -2.852 1.00 89.00 292 GLY A N 1
ATOM 2282 C CA . GLY A 1 292 ? -2.680 2.969 -2.215 1.00 89.00 292 GLY A CA 1
ATOM 2283 C C . GLY A 1 292 ? -1.218 2.998 -2.666 1.00 89.00 292 GLY A C 1
ATOM 2284 O O . GLY A 1 292 ? -0.846 2.510 -3.729 1.00 89.00 292 GLY A O 1
ATOM 2285 N N . LEU A 1 293 ? -0.374 3.555 -1.794 1.00 80.06 293 LEU A N 1
ATOM 2286 C CA . LEU A 1 293 ? 1.053 3.807 -2.036 1.00 80.06 293 LEU A CA 1
ATOM 2287 C C . LEU A 1 293 ? 1.942 2.595 -1.743 1.00 80.06 293 LEU A C 1
ATOM 2289 O O . LEU A 1 293 ? 1.760 1.927 -0.692 1.00 80.06 293 LEU A O 1
#

Sequence (293 aa):
MLVLKVKYTAKPGMRRAFRDAVEREKIDAASRGEEGCLLYEYTEPDGRPNELMLDEVWEDAESQKMHCASAHFRRLGELKEQYVESTQLGRYDLDLETMQMSLARRGYIVSVFDTAEEAAEYLDNRIDGKNVGIGGSVTLDEMGMYQRLSAHNNVEWHWHLKEGETVQEARTAAMTGDVYLSSVNGISEAGEIVNIDGAGNRLAGTLFGHGKVYYVLGINKIRPTLEDAIGRARNTAAPLNAKRLECETPCEKRGVCYDCQGADRICRAMTITYAPMMGQETEVVIIKKFLGL

Foldseek 3Di:
DKKKKKKFQWDVPQQVVLVCVCVVVCLQVVLCPFPQWQDWDKDDFFQRNRIIITITGGNDPVSVVVSCVDPSVVVNVVSCVVITPDMDMDMDDDDVVLLCVLQVVLVAAEAEAQDLQVLLVVVLVVQAAWEEAEQDEQQCVVSVNVVSNVVGYNYQDLVDDDVPDHSVNSLVSSLQIQEYEDEFLAAESSGKTKHFFQVCSVVNSQADNHQEYEHEFEPVRYDHDPVVNVVSSQQPSQLVVCLVVVFPDPCVNRSGHPVDPDPRRGGPDMDIDSHHHPNHHYYYYYHHHHGGD

Nearest PDB structures (foldseek):
  1x7v-assembly3_C  TM=8.985E-01  e=6.351E-08  Pseudomonas aeruginosa
  3kkf-assembly1_A  TM=8.608E-01  e=5.753E-07  Bacteroides thetaiotaomicron
  2gff-assembly1_A  TM=8.992E-01  e=4.594E-06  Yersinia pestis
  1q8b-assembly1_A  TM=7.671E-01  e=1.042E-05  Bacillus subtilis
  3f44-assembly1_A  TM=6.766E-01  e=3.669E-05  Lactobacillus acidophilus NCFM

Secondary structure (DSSP, 8-state):
-EEEEEEEEESTT-HHHHHHHHHHTTHHHHHHTSTTEEEEEEE--TT-TTEEEEEEEESSHHHHHHHHHSHHHHHHHHHHHHHEEEEEEEEEE--HHHHHHHHHHTT-EEEEESSHHHHHHHHHHHS-S-EEEE---HHHHHTTHHHHHHTTSEEEETTSPPTT--HHHHHHHHTT-SEEEE--SEEETT--EEEEESS-HHHHHHHSS-SEEEEEEEGGGEESSHHHHHHHIIIIIHHHHHHHTT---HHHHHSS------TT-S--EEEEE-SPPTT-EEEEEEESS----

Radius of gyration: 20.24 Å; Cα contacts (8 Å, |Δi|>4):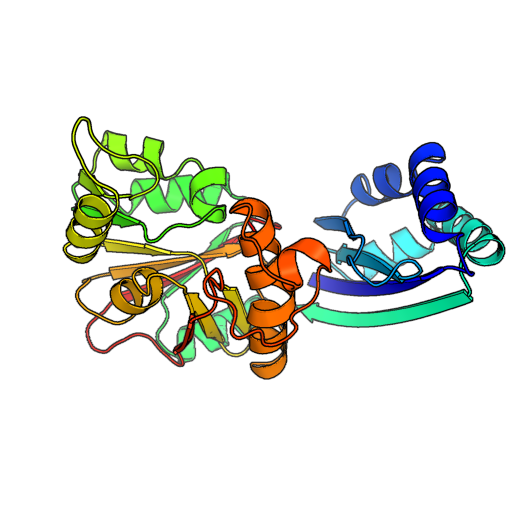 622; chains: 1; bounding box: 47×43×54 Å